Protein AF-0000000067515331 (afdb_homodimer)

Nearest PDB structures (foldseek):
  5sv2-assembly1_A-2  TM=7.203E-01  e=5.931E-04  Mycobacterium tuberculosis H37Rv
  2h1c-assembly1_A  TM=6.604E-01  e=7.224E-04  Neisseria gonorrhoeae
  5h4g-assembly1_A  TM=7.259E-01  e=1.486E-02  Pyrococcus horikoshii OT3
  1v96-assembly1_A  TM=6.070E-01  e=6.308E-02  Pyrococcus horikoshii
  5h4g-assembly1_B  TM=6.395E-01  e=9.994E-02  Pyrococcus horikoshii OT3

Sequence (250 aa):
MIGVLVDTSVWVEHFRNNSPELVNLLSQDRVLIHPMVIGELACGTPPDRLSTLTDLGDLRGAQQPTVSEVIAFLNTHKLYGLGCGLVDMTLLASALLSGTALWTLDKRLERLASRMAVSYQPPTHMIGVLVDTSVWVEHFRNNSPELVNLLSQDRVLIHPMVIGELACGTPPDRLSTLTDLGDLRGAQQPTVSEVIAFLNTHKLYGLGCGLVDMTLLASALLSGTALWTLDKRLERLASRMAVSYQPPTH

Foldseek 3Di:
DFAEEEALQVVVVCLVPNDPQVVVCVVVLRYEYEVVSLVVVLVDDRPVNVVVSVVNVPRHYFDFDDLVVLVVVCVVVVVPPQPDDSVLSRSLVRCVVRVHAYEDPPPSSQVVSVVVPRHDDDDDD/DFAEEEALQVVVVCLVPNDPQVVVCVVVLRYEYEVVSLVVVLVDDGPVNVVVSVVNVPRHYFDFDDLVVLVVVCVVVVVPPQPDDSVLSRSLVRCVVRVHAYEDPPPSSQVVSVVVPRHDDDDDD

InterPro domains:
  IPR002716 PIN domain [PF01850] (4-113)
  IPR029060 PIN-like domain superfamily [SSF88723] (1-113)

Solvent-accessible surface area (backbone atoms only — not comparable to full-atom values): 13720 Å² total; per-residue (Å²): 131,75,37,33,36,56,33,54,57,44,52,56,48,29,74,73,66,59,43,65,66,58,53,52,36,51,76,65,72,28,46,26,31,48,66,67,40,52,30,42,48,56,24,37,76,52,72,68,45,70,63,45,54,52,54,54,69,69,43,51,69,51,50,78,72,51,60,69,53,39,45,50,50,34,60,76,66,64,58,43,63,66,84,52,50,44,67,56,49,41,52,52,51,16,18,62,75,54,65,24,23,37,33,53,69,49,65,65,57,36,51,53,29,46,76,70,72,27,47,49,76,78,83,86,127,131,75,36,32,34,56,33,53,57,43,53,56,48,28,75,73,67,60,43,66,67,57,53,51,36,53,75,66,71,27,47,27,33,48,64,67,39,53,32,40,48,56,25,39,77,55,73,68,45,70,62,45,54,53,55,54,68,70,43,51,69,50,52,77,72,48,58,68,51,38,45,50,50,33,60,76,67,63,57,42,63,66,84,52,49,43,69,56,49,42,50,52,50,18,20,63,73,53,65,24,23,37,31,54,69,48,67,66,55,38,51,51,29,45,75,70,71,27,46,48,74,77,84,86,127

Organism: Pseudomonas syringae pv. tomato (strain ATCC BAA-871 / DC3000) (NCBI:txid223283)

Radius of gyration: 18.71 Å; Cα contacts (8 Å, |Δi|>4): 379; chains: 2; bounding box: 39×61×43 Å

Secondary structure (DSSP, 8-state):
---EEE-HHHHHHHHHH--HHHHHHHHTT-EEE-HHHHHHHHHS--TTHHHHHHHHHTSEEPP---HHHHHHHHHHHT-TTSS--HHHHHHHHHHHHHT-EEE-S-HHHHHHHHHTT-B------/---EEE-HHHHHHHHHH--HHHHHHHHTT-EEE-HHHHHHHHHS--TTHHHHHHHHHTSEEPP---HHHHHHHHHHHT-TTSS--HHHHHHHHHHHHHT-EEE-S-HHHHHHHHHTT-B------

Structure (mmCIF, N/CA/C/O backbone):
data_AF-0000000067515331-model_v1
#
loop_
_entity.id
_entity.type
_entity.pdbx_description
1 polymer 'PIN domain protein'
#
loop_
_atom_site.group_PDB
_atom_site.id
_atom_site.type_symbol
_atom_site.label_atom_id
_atom_site.label_alt_id
_atom_site.label_comp_id
_atom_site.label_asym_id
_atom_site.label_entity_id
_atom_site.label_seq_id
_atom_site.pdbx_PDB_ins_code
_atom_site.Cartn_x
_atom_site.Cartn_y
_atom_site.Cartn_z
_atom_site.occupancy
_atom_site.B_iso_or_equiv
_atom_site.auth_seq_id
_atom_site.auth_comp_id
_atom_site.auth_asym_id
_atom_site.auth_atom_id
_atom_site.pdbx_PDB_model_num
ATOM 1 N N . MET A 1 1 ? -5.746 -22.078 -19.031 1 88 1 MET A N 1
ATOM 2 C CA . MET A 1 1 ? -5.668 -22.188 -17.578 1 88 1 MET A CA 1
ATOM 3 C C . MET A 1 1 ? -5.707 -20.797 -16.922 1 88 1 MET A C 1
ATOM 5 O O . MET A 1 1 ? -5.164 -19.844 -17.469 1 88 1 MET A O 1
ATOM 9 N N . ILE A 1 2 ? -6.344 -20.672 -15.852 1 93.19 2 ILE A N 1
ATOM 10 C CA . ILE A 1 2 ? -6.535 -19.344 -15.266 1 93.19 2 ILE A CA 1
ATOM 11 C C . ILE A 1 2 ? -5.223 -18.859 -14.664 1 93.19 2 ILE A C 1
ATOM 13 O O . ILE A 1 2 ? -4.461 -19.641 -14.094 1 93.19 2 ILE A O 1
ATOM 17 N N . GLY A 1 3 ? -4.926 -17.594 -14.891 1 98.31 3 GLY A N 1
ATOM 18 C CA . GLY A 1 3 ? -3.766 -17 -14.25 1 98.31 3 GLY A CA 1
ATOM 19 C C . GLY A 1 3 ? -3.9 -16.906 -12.742 1 98.31 3 GLY A C 1
ATOM 20 O O . GLY A 1 3 ? -5.012 -16.953 -12.203 1 98.31 3 GLY A O 1
ATOM 21 N N . VAL A 1 4 ? -2.75 -16.812 -12.039 1 98.88 4 VAL A N 1
ATOM 22 C CA . VAL A 1 4 ? -2.73 -16.719 -10.586 1 98.88 4 VAL A CA 1
ATOM 23 C C . VAL A 1 4 ? -1.926 -15.508 -10.148 1 98.88 4 VAL A C 1
ATOM 25 O O . VAL A 1 4 ? -0.72 -15.43 -10.391 1 98.88 4 VAL A O 1
ATOM 28 N N . LEU A 1 5 ? -2.609 -14.57 -9.547 1 98.94 5 LEU A N 1
ATOM 29 C CA . LEU A 1 5 ? -1.943 -13.461 -8.875 1 98.94 5 LEU A CA 1
ATOM 30 C C . LEU A 1 5 ? -1.38 -13.906 -7.527 1 98.94 5 LEU A C 1
ATOM 32 O O . LEU A 1 5 ? -2.129 -14.336 -6.648 1 98.94 5 LEU A O 1
ATOM 36 N N . VAL A 1 6 ? -0.068 -13.766 -7.363 1 98.94 6 VAL A N 1
ATOM 37 C CA . VAL A 1 6 ? 0.596 -14.336 -6.195 1 98.94 6 VAL A CA 1
ATOM 38 C C . VAL A 1 6 ? 0.944 -13.227 -5.207 1 98.94 6 VAL A C 1
ATOM 40 O O . VAL A 1 6 ? 1.658 -12.281 -5.551 1 98.94 6 VAL A O 1
ATOM 43 N N . ASP A 1 7 ? 0.469 -13.352 -4.012 1 98.81 7 ASP A N 1
ATOM 44 C CA . ASP A 1 7 ? 0.632 -12.391 -2.92 1 98.81 7 ASP A CA 1
ATOM 45 C C . ASP A 1 7 ? 2.035 -12.477 -2.324 1 98.81 7 ASP A C 1
ATOM 47 O O . ASP A 1 7 ? 2.732 -13.477 -2.498 1 98.81 7 ASP A O 1
ATOM 51 N N . THR A 1 8 ? 2.402 -11.422 -1.634 1 98.81 8 THR A N 1
ATOM 52 C CA . THR A 1 8 ? 3.715 -11.305 -1.005 1 98.81 8 THR A CA 1
ATOM 53 C C . THR A 1 8 ? 3.979 -12.492 -0.085 1 98.81 8 THR A C 1
ATOM 55 O O . THR A 1 8 ? 5.094 -13.016 -0.045 1 98.81 8 THR A O 1
ATOM 58 N N . SER A 1 9 ? 2.986 -12.922 0.69 1 98.62 9 SER A N 1
ATOM 59 C CA . SER A 1 9 ? 3.148 -14.008 1.654 1 98.62 9 SER A CA 1
ATOM 60 C C . SER A 1 9 ? 3.621 -15.289 0.973 1 98.62 9 SER A C 1
ATOM 62 O O . SER A 1 9 ? 4.441 -16.031 1.524 1 98.62 9 SER A O 1
ATOM 64 N N . VAL A 1 10 ? 3.174 -15.594 -0.173 1 98.81 10 VAL A N 1
ATOM 65 C CA . VAL A 1 10 ? 3.537 -16.797 -0.908 1 98.81 10 VAL A CA 1
ATOM 66 C C . VAL A 1 10 ? 4.973 -16.688 -1.418 1 98.81 10 VAL A C 1
ATOM 68 O O . VAL A 1 10 ? 5.746 -17.641 -1.335 1 98.81 10 VAL A O 1
ATOM 71 N N . TRP A 1 11 ? 5.336 -15.523 -1.975 1 98.88 11 TRP A N 1
ATOM 72 C CA . TRP A 1 11 ? 6.695 -15.305 -2.455 1 98.88 11 TRP A CA 1
ATOM 73 C C . TRP A 1 11 ? 7.703 -15.453 -1.321 1 98.88 11 TRP A C 1
ATOM 75 O O . TRP A 1 11 ? 8.742 -16.094 -1.487 1 98.88 11 TRP A O 1
ATOM 85 N N . VAL A 1 12 ? 7.426 -14.82 -0.178 1 98.5 12 VAL A N 1
ATOM 86 C CA . VAL A 1 12 ? 8.32 -14.898 0.975 1 98.5 12 VAL A CA 1
ATOM 87 C C . VAL A 1 12 ? 8.508 -16.359 1.386 1 98.5 12 VAL A C 1
ATOM 89 O O . VAL A 1 12 ? 9.625 -16.797 1.64 1 98.5 12 VAL A O 1
ATOM 92 N N . GLU A 1 13 ? 7.406 -17.078 1.442 1 98.19 13 GLU A N 1
ATOM 93 C CA . GLU A 1 13 ? 7.5 -18.5 1.749 1 98.19 13 GLU A CA 1
ATOM 94 C C . GLU A 1 13 ? 8.344 -19.234 0.712 1 98.19 13 GLU A C 1
ATOM 96 O O . GLU A 1 13 ? 9.164 -20.094 1.062 1 98.19 13 GLU A O 1
ATOM 101 N N . HIS A 1 14 ? 8.133 -18.938 -0.524 1 98.44 14 HIS A N 1
ATOM 102 C CA . HIS A 1 14 ? 8.891 -19.547 -1.609 1 98.44 14 HIS A CA 1
ATOM 103 C C . HIS A 1 14 ? 10.383 -19.297 -1.46 1 98.44 14 HIS A C 1
ATOM 105 O O . HIS A 1 14 ? 11.195 -20.188 -1.688 1 98.44 14 HIS A O 1
ATOM 111 N N . PHE A 1 15 ? 10.789 -18.062 -1.072 1 98.12 15 PHE A N 1
ATOM 112 C CA . PHE A 1 15 ? 12.195 -17.703 -0.922 1 98.12 15 PHE A CA 1
ATOM 113 C C . PHE A 1 15 ? 12.836 -18.5 0.208 1 98.12 15 PHE A C 1
ATOM 115 O O . PHE A 1 15 ? 14.039 -18.781 0.181 1 98.12 15 PHE A O 1
ATOM 122 N N . ARG A 1 16 ? 12.008 -18.906 1.112 1 97 16 ARG A N 1
ATOM 123 C CA . ARG A 1 16 ? 12.531 -19.625 2.273 1 97 16 ARG A CA 1
ATOM 124 C C . ARG A 1 16 ? 12.57 -21.125 2.016 1 97 16 ARG A C 1
ATOM 126 O O . ARG A 1 16 ? 13.531 -21.812 2.391 1 97 16 ARG A O 1
ATOM 133 N N . ASN A 1 17 ? 11.508 -21.656 1.394 1 96.88 17 ASN A N 1
ATOM 134 C CA . ASN A 1 17 ? 11.344 -23.109 1.386 1 96.88 17 ASN A CA 1
ATOM 135 C C . ASN A 1 17 ? 11.164 -23.641 -0.03 1 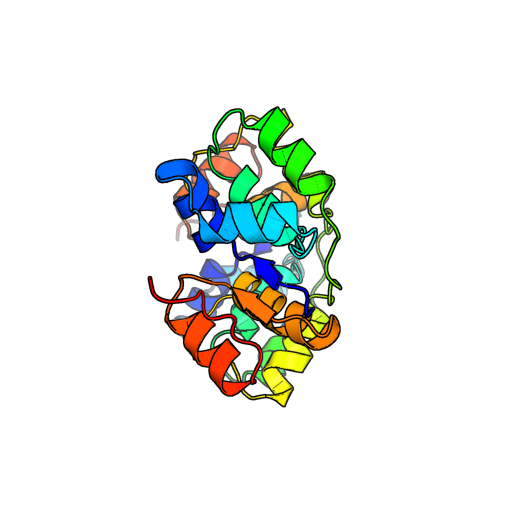96.88 17 ASN A C 1
ATOM 137 O O . ASN A 1 17 ? 10.844 -24.812 -0.217 1 96.88 17 ASN A O 1
ATOM 141 N N . ASN A 1 18 ? 11.281 -22.891 -0.976 1 96.25 18 ASN A N 1
ATOM 142 C CA . ASN A 1 18 ? 11.133 -23.297 -2.369 1 96.25 18 ASN A CA 1
ATOM 143 C C . ASN A 1 18 ? 9.805 -24.016 -2.604 1 96.25 18 ASN A C 1
ATOM 145 O O . ASN A 1 18 ? 9.766 -25.219 -2.789 1 96.25 18 ASN A O 1
ATOM 149 N N . SER A 1 19 ? 8.805 -23.344 -2.807 1 95.81 19 SER A N 1
ATOM 150 C CA . SER A 1 19 ? 7.457 -23.875 -3 1 95.81 1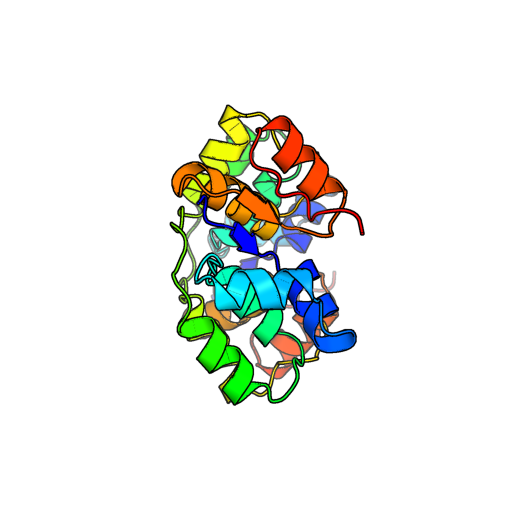9 SER A CA 1
ATOM 151 C C . SER A 1 19 ? 7.34 -24.609 -4.328 1 95.81 19 SER A C 1
ATOM 153 O O . SER A 1 19 ? 7.426 -24 -5.395 1 95.81 19 SER A O 1
ATOM 155 N N . PRO A 1 20 ? 7.078 -25.969 -4.371 1 97.12 20 PRO A N 1
ATOM 156 C CA . PRO A 1 20 ? 6.914 -26.688 -5.633 1 97.12 20 PRO A CA 1
ATOM 157 C C . PRO A 1 20 ? 5.738 -26.188 -6.461 1 97.12 20 PRO A C 1
ATOM 159 O O . PRO A 1 20 ? 5.816 -26.156 -7.695 1 97.12 20 PRO A O 1
ATOM 162 N N . GLU A 1 21 ? 4.707 -25.812 -5.754 1 97.88 21 GLU A N 1
ATOM 163 C CA . GLU A 1 21 ? 3.529 -25.312 -6.465 1 97.88 21 GLU A CA 1
ATOM 164 C C . GLU A 1 21 ? 3.828 -24.016 -7.203 1 97.88 21 GLU A C 1
ATOM 166 O O . GLU A 1 21 ? 3.43 -23.844 -8.352 1 97.88 21 GLU A O 1
ATOM 171 N N . LEU A 1 22 ? 4.477 -23.094 -6.57 1 98.44 22 LEU A N 1
ATOM 172 C CA . LEU A 1 22 ? 4.816 -21.859 -7.242 1 98.44 22 LEU A CA 1
ATOM 173 C C . LEU A 1 22 ? 5.746 -22.109 -8.422 1 98.44 22 LEU A C 1
ATOM 175 O O . LEU A 1 22 ? 5.586 -21.5 -9.492 1 98.44 22 LEU A O 1
ATOM 179 N N . VAL A 1 23 ? 6.734 -22.969 -8.266 1 98 23 VAL A N 1
ATOM 180 C CA . VAL A 1 23 ? 7.648 -23.328 -9.344 1 98 23 VAL A CA 1
ATOM 181 C C . VAL A 1 23 ? 6.855 -23.875 -10.531 1 98 23 VAL A C 1
ATOM 183 O O . VAL A 1 23 ? 7.121 -23.516 -11.68 1 98 23 VAL A O 1
ATOM 186 N N . ASN A 1 24 ? 5.926 -24.734 -10.211 1 97.88 24 ASN A N 1
ATOM 187 C CA . ASN A 1 24 ? 5.082 -25.312 -11.258 1 97.88 24 ASN A CA 1
ATOM 188 C C . ASN A 1 24 ? 4.285 -24.234 -11.992 1 97.88 24 ASN A C 1
ATOM 190 O O . ASN A 1 24 ? 4.238 -24.219 -13.219 1 97.88 24 ASN A O 1
ATOM 194 N N . LEU A 1 25 ? 3.668 -23.344 -11.258 1 98.38 25 LEU A N 1
ATOM 195 C CA . LEU A 1 25 ? 2.902 -22.266 -11.867 1 98.38 25 LEU A CA 1
ATOM 196 C C . LEU A 1 25 ? 3.799 -21.375 -12.727 1 98.38 25 LEU A C 1
ATOM 198 O O . LEU A 1 25 ? 3.4 -20.969 -13.82 1 98.38 25 LEU A O 1
ATOM 202 N N . LEU A 1 26 ? 4.953 -21.062 -12.242 1 98.06 26 LEU A N 1
ATOM 203 C CA . LEU A 1 26 ? 5.918 -20.266 -12.992 1 98.06 26 LEU A CA 1
ATOM 204 C C . LEU A 1 26 ? 6.281 -20.938 -14.305 1 98.06 26 LEU A C 1
ATOM 206 O O . LEU A 1 26 ? 6.336 -20.297 -15.352 1 98.06 26 LEU A O 1
ATOM 210 N N . SER A 1 27 ? 6.492 -22.203 -14.242 1 97.62 27 SER A N 1
ATOM 211 C CA . SER A 1 27 ? 6.891 -22.969 -15.422 1 97.6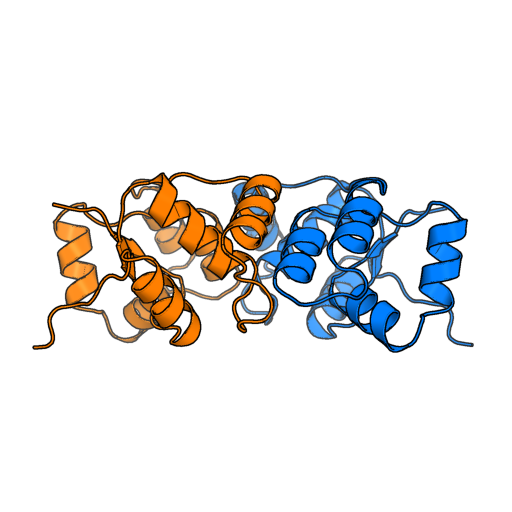2 27 SER A CA 1
ATOM 212 C C . SER A 1 27 ? 5.781 -22.984 -16.469 1 97.62 27 SER A C 1
ATOM 214 O O . SER A 1 27 ? 6.043 -23.156 -17.656 1 97.62 27 SER A O 1
ATOM 216 N N . GLN A 1 28 ? 4.586 -22.797 -16.031 1 97.56 28 GLN A N 1
ATOM 217 C CA . GLN A 1 28 ? 3.428 -22.797 -16.922 1 97.56 28 GLN A CA 1
ATOM 218 C C . GLN A 1 28 ? 3.051 -21.391 -17.344 1 97.56 28 GLN A C 1
ATOM 220 O O . GLN A 1 28 ? 2.029 -21.188 -18.016 1 97.56 28 GLN A O 1
ATOM 225 N N . ASP A 1 29 ? 3.807 -20.406 -17 1 97.38 29 ASP A N 1
ATOM 226 C CA . ASP A 1 29 ? 3.551 -19 -17.297 1 97.38 29 ASP A CA 1
ATOM 227 C C . ASP A 1 29 ? 2.16 -18.578 -16.844 1 97.38 29 ASP A C 1
ATOM 229 O O . ASP A 1 29 ? 1.444 -17.875 -17.547 1 97.38 29 ASP A O 1
ATOM 233 N N . ARG A 1 30 ? 1.848 -19.031 -15.641 1 98.38 30 ARG A N 1
ATOM 234 C CA . ARG A 1 30 ? 0.511 -18.75 -15.125 1 98.38 30 ARG A CA 1
ATOM 235 C C . ARG A 1 30 ? 0.562 -17.719 -14.008 1 98.38 30 ARG A C 1
ATOM 237 O O . ARG A 1 30 ? -0.479 -17.234 -13.555 1 98.38 30 ARG A O 1
ATOM 244 N N . VAL A 1 31 ? 1.7 -17.344 -13.633 1 98.81 31 VAL A N 1
ATOM 245 C CA . VAL A 1 31 ? 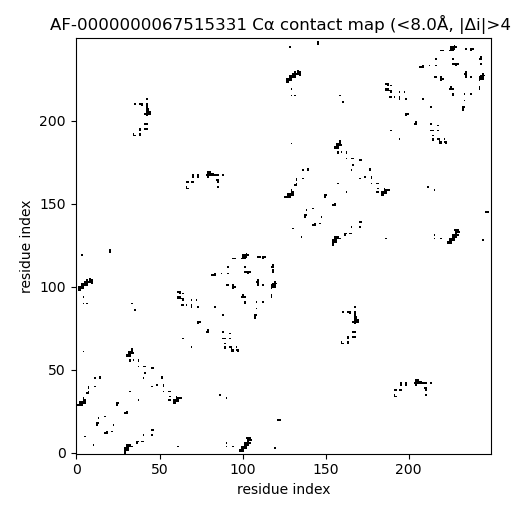1.853 -16.406 -12.516 1 98.81 31 VAL A CA 1
ATOM 246 C C . VAL A 1 31 ? 1.722 -14.977 -13.008 1 98.81 31 VAL A C 1
ATOM 248 O O . VAL A 1 31 ? 2.359 -14.594 -13.992 1 98.81 31 VAL A O 1
ATOM 251 N N . LEU A 1 32 ? 0.891 -14.25 -12.312 1 98.88 32 LEU A N 1
ATOM 252 C CA . LEU A 1 32 ? 0.841 -12.805 -12.492 1 98.88 32 LEU A CA 1
ATOM 253 C C . LEU A 1 32 ? 1.442 -12.086 -11.289 1 98.88 32 LEU A C 1
ATOM 255 O O . LEU A 1 32 ? 1.427 -12.617 -10.172 1 98.88 32 LEU A O 1
ATOM 259 N N . ILE A 1 33 ? 1.971 -10.898 -11.555 1 98.94 33 ILE A N 1
ATOM 260 C CA . ILE A 1 33 ? 2.57 -10.07 -10.516 1 98.94 33 ILE A CA 1
ATOM 261 C C . ILE A 1 33 ? 1.854 -8.719 -10.461 1 98.94 33 ILE A C 1
ATOM 263 O O . ILE A 1 33 ? 1.272 -8.273 -11.453 1 98.94 33 ILE A O 1
ATOM 267 N N . HIS A 1 34 ? 1.746 -8.18 -9.367 1 98.88 34 HIS A N 1
ATOM 268 C CA . HIS A 1 34 ? 1.312 -6.805 -9.156 1 98.88 34 HIS A CA 1
ATOM 269 C C . HIS A 1 34 ? 2.463 -5.93 -8.664 1 98.88 34 HIS A C 1
ATOM 271 O O . HIS A 1 34 ? 3.256 -6.359 -7.82 1 98.88 34 HIS A O 1
ATOM 277 N N . PRO A 1 35 ? 2.584 -4.699 -9.055 1 98.81 35 PRO A N 1
ATOM 278 C CA . PRO A 1 35 ? 3.686 -3.836 -8.625 1 98.81 35 PRO A CA 1
ATOM 279 C C . PRO A 1 35 ? 3.746 -3.668 -7.109 1 98.81 35 PRO A C 1
ATOM 281 O O . PRO A 1 35 ? 4.832 -3.557 -6.539 1 98.81 35 PRO A O 1
ATOM 284 N N . MET A 1 36 ? 2.645 -3.682 -6.426 1 98.81 36 MET A N 1
ATOM 285 C CA . MET A 1 36 ? 2.648 -3.506 -4.977 1 98.81 36 MET A CA 1
ATOM 286 C C . MET A 1 36 ? 3.277 -4.711 -4.281 1 98.81 36 MET A C 1
ATOM 288 O O . MET A 1 36 ? 3.883 -4.57 -3.219 1 98.81 36 MET A O 1
ATOM 292 N N . VAL A 1 37 ? 3.139 -5.891 -4.867 1 98.94 37 VAL A N 1
ATOM 293 C CA . VAL A 1 37 ? 3.818 -7.066 -4.332 1 98.94 37 VAL A CA 1
ATOM 294 C C . VAL A 1 37 ? 5.328 -6.902 -4.477 1 98.94 37 VAL A C 1
ATOM 296 O O . VAL A 1 37 ? 6.082 -7.168 -3.537 1 98.94 37 VAL A O 1
ATOM 299 N N . ILE A 1 38 ? 5.762 -6.414 -5.629 1 98.88 38 ILE A N 1
ATOM 300 C CA . ILE A 1 38 ? 7.184 -6.16 -5.836 1 98.88 38 ILE A CA 1
ATOM 301 C C . ILE A 1 38 ? 7.672 -5.113 -4.836 1 98.88 38 ILE A C 1
ATOM 303 O O . ILE A 1 38 ? 8.742 -5.266 -4.242 1 98.88 38 ILE A O 1
ATOM 307 N N . GLY A 1 39 ? 6.902 -4.055 -4.66 1 98.81 39 GLY A N 1
ATOM 308 C CA . GLY A 1 39 ? 7.25 -3.031 -3.691 1 98.81 39 GLY A CA 1
ATOM 309 C C . GLY A 1 39 ? 7.383 -3.568 -2.279 1 98.81 39 GLY A C 1
ATOM 310 O O . GLY A 1 39 ? 8.312 -3.199 -1.554 1 98.81 39 GLY A O 1
ATOM 311 N N . GLU A 1 40 ? 6.426 -4.387 -1.889 1 9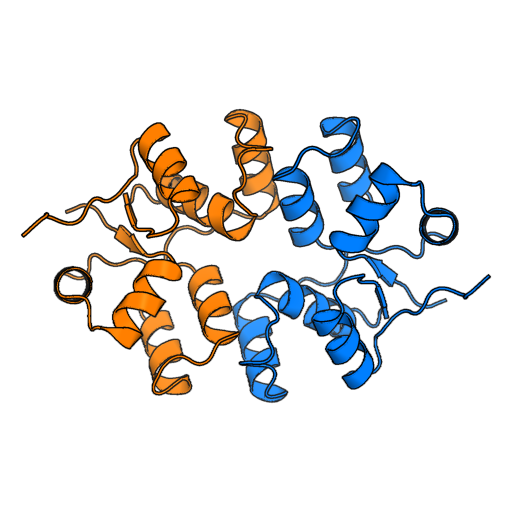8.81 40 GLU A N 1
ATOM 312 C CA . GLU A 1 40 ? 6.508 -5 -0.566 1 98.81 40 GLU A CA 1
ATOM 313 C C . GLU A 1 40 ? 7.773 -5.836 -0.423 1 98.81 40 GLU A C 1
ATOM 315 O O . GLU A 1 40 ? 8.469 -5.754 0.594 1 98.81 40 GLU A O 1
ATOM 320 N N . LEU A 1 41 ? 8.062 -6.652 -1.368 1 98.75 41 LEU A N 1
ATOM 321 C CA . LEU A 1 41 ? 9.266 -7.484 -1.335 1 98.75 41 LEU A CA 1
ATOM 322 C C . LEU A 1 41 ? 10.523 -6.625 -1.324 1 98.75 41 LEU A C 1
ATOM 324 O O . LEU A 1 41 ? 11.508 -6.973 -0.675 1 98.75 41 LEU A O 1
ATOM 328 N N . ALA A 1 42 ? 10.484 -5.488 -2.049 1 98.75 42 ALA A N 1
ATOM 329 C CA . ALA A 1 42 ? 11.617 -4.574 -2.111 1 98.75 42 ALA A CA 1
ATOM 330 C C . ALA A 1 42 ? 11.898 -3.949 -0.746 1 98.75 42 ALA A C 1
ATOM 332 O O . ALA A 1 42 ? 13.031 -3.588 -0.439 1 98.75 42 ALA A O 1
ATOM 333 N N . CYS A 1 43 ? 10.883 -3.777 0.053 1 98.62 43 CYS A N 1
ATOM 334 C CA . CYS A 1 43 ? 11.055 -3.236 1.397 1 98.62 43 CYS A CA 1
ATOM 335 C C . CYS A 1 43 ? 11.766 -4.242 2.301 1 98.62 43 CYS A C 1
ATOM 337 O O . CYS A 1 43 ? 12.312 -3.867 3.34 1 98.62 43 CYS A O 1
ATOM 339 N N . GLY A 1 44 ? 11.664 -5.488 1.931 1 98 44 GLY A N 1
ATOM 340 C CA . GLY A 1 44 ? 12.352 -6.539 2.664 1 98 44 GLY A CA 1
ATOM 341 C C . GLY A 1 44 ? 13.727 -6.852 2.105 1 98 44 GLY A C 1
ATOM 342 O O . GLY A 1 44 ? 14.445 -5.949 1.669 1 98 44 GLY A O 1
ATOM 343 N N . THR A 1 45 ? 14.117 -8.109 2.377 1 97.31 45 THR A N 1
ATOM 344 C CA . THR A 1 45 ? 15.43 -8.562 1.91 1 97.31 45 THR A CA 1
ATOM 345 C C . THR A 1 45 ? 15.312 -9.914 1.21 1 97.31 45 THR A C 1
ATOM 347 O O . THR A 1 45 ? 15.891 -10.906 1.666 1 97.31 45 THR A O 1
ATOM 350 N N . PRO A 1 46 ? 14.625 -9.969 0.059 1 97.69 46 PRO A N 1
ATOM 351 C CA . PRO A 1 46 ? 14.602 -11.219 -0.698 1 97.69 46 PRO A CA 1
ATOM 352 C C . PRO A 1 46 ? 15.992 -11.656 -1.152 1 97.69 46 PRO A C 1
ATOM 354 O O . PRO A 1 46 ? 16.922 -10.844 -1.187 1 97.69 46 PRO A O 1
ATOM 357 N N . PRO A 1 47 ? 16.141 -13.008 -1.411 1 97.75 47 PRO A N 1
ATOM 358 C CA . PRO A 1 47 ? 17.453 -13.469 -1.882 1 97.75 47 PRO A CA 1
ATOM 359 C C . PRO A 1 47 ? 17.844 -12.852 -3.225 1 97.75 47 PRO A C 1
ATOM 361 O O . PRO A 1 47 ? 17 -12.672 -4.098 1 97.75 47 PRO A O 1
ATOM 364 N N . ASP A 1 48 ? 19.281 -12.57 -3.363 1 97.25 48 ASP A N 1
ATOM 365 C CA . ASP A 1 48 ? 19.734 -11.945 -4.602 1 97.25 48 ASP A CA 1
ATOM 366 C C . ASP A 1 48 ? 18.812 -10.789 -5 1 97.25 48 ASP A C 1
ATOM 368 O O . ASP A 1 48 ? 18.312 -10.742 -6.121 1 97.25 48 ASP A O 1
ATOM 372 N N . ARG A 1 49 ? 18.609 -9.93 -4.152 1 97 49 ARG A N 1
ATOM 373 C CA . ARG A 1 49 ? 17.594 -8.891 -4.117 1 97 49 ARG A CA 1
ATOM 374 C C . ARG A 1 49 ? 17.422 -8.242 -5.488 1 97 49 ARG A C 1
ATOM 376 O O . ARG A 1 49 ? 16.312 -8.195 -6.027 1 97 49 ARG A O 1
ATOM 383 N N . LEU A 1 50 ? 18.484 -7.68 -6.07 1 95.44 50 LEU A N 1
ATOM 384 C CA . LEU A 1 50 ? 18.391 -6.969 -7.344 1 95.44 50 LEU A CA 1
ATOM 385 C C . LEU A 1 50 ? 17.891 -7.898 -8.445 1 95.44 50 LEU A C 1
ATOM 387 O O . LEU A 1 50 ? 16.969 -7.547 -9.195 1 95.44 50 LEU A O 1
ATOM 391 N N . SER A 1 51 ? 18.484 -9.07 -8.57 1 97.44 51 SER A N 1
ATOM 392 C CA . SER A 1 51 ? 18.094 -10.039 -9.586 1 97.44 51 SER A CA 1
ATOM 393 C C . SER A 1 51 ? 16.656 -10.5 -9.383 1 97.44 51 SER A C 1
ATOM 395 O O . SER A 1 51 ? 15.883 -10.602 -10.344 1 97.44 51 SER A O 1
ATOM 397 N N . THR A 1 52 ? 16.312 -10.781 -8.117 1 98.12 52 THR A N 1
ATOM 398 C CA . THR A 1 52 ? 14.969 -11.234 -7.789 1 98.12 52 THR A CA 1
ATOM 399 C C . THR A 1 52 ? 13.93 -10.188 -8.172 1 98.12 52 THR A C 1
ATOM 401 O O . THR A 1 52 ? 12.945 -10.492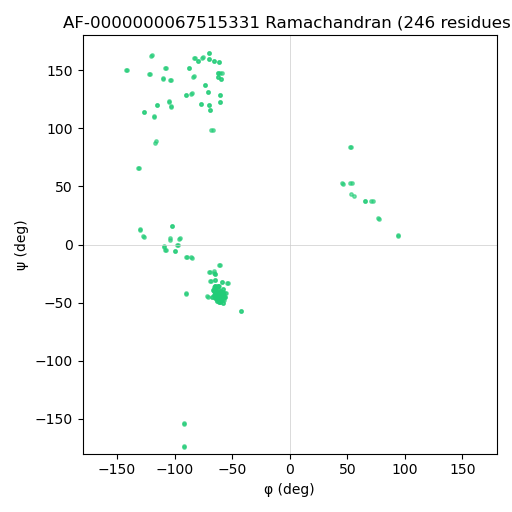 -8.844 1 98.12 52 THR A O 1
ATOM 404 N N . LEU A 1 53 ? 14.141 -8.961 -7.789 1 98.19 53 LEU A N 1
ATOM 405 C CA . LEU A 1 53 ? 13.18 -7.898 -8.07 1 98.19 53 LEU A CA 1
ATOM 406 C C . LEU A 1 53 ? 13.078 -7.652 -9.57 1 98.19 53 LEU A C 1
ATOM 408 O O . LEU A 1 53 ? 11.984 -7.41 -10.086 1 98.19 53 LEU A O 1
ATOM 412 N N . THR A 1 54 ? 14.18 -7.723 -10.281 1 97.88 54 THR A N 1
ATOM 413 C CA . THR A 1 54 ? 14.188 -7.578 -11.734 1 97.88 54 THR A CA 1
ATOM 414 C C . THR A 1 54 ? 13.391 -8.703 -12.391 1 97.88 54 THR A C 1
ATOM 416 O O . THR A 1 54 ? 12.562 -8.453 -13.273 1 97.88 54 THR A O 1
ATOM 419 N N . ASP A 1 55 ? 13.633 -9.961 -11.969 1 98.06 55 ASP A N 1
ATOM 420 C CA . ASP A 1 55 ? 12.93 -11.117 -12.516 1 98.06 55 ASP A CA 1
ATOM 421 C C . ASP A 1 55 ? 11.422 -11.008 -12.281 1 98.06 55 ASP A C 1
ATOM 423 O O . ASP A 1 55 ? 10.625 -11.328 -13.164 1 98.06 55 ASP A O 1
ATOM 427 N N . LEU A 1 56 ? 11.062 -10.609 -11.133 1 98.5 56 LEU A N 1
ATOM 428 C CA . LEU A 1 56 ? 9.648 -10.43 -10.82 1 98.5 56 LEU A CA 1
ATOM 429 C C . LEU A 1 56 ? 9.016 -9.383 -11.734 1 98.5 56 LEU A C 1
ATOM 431 O O . LEU A 1 56 ? 7.871 -9.531 -12.164 1 98.5 56 LEU A O 1
ATOM 435 N N . GLY A 1 57 ? 9.773 -8.32 -11.961 1 98.12 57 GLY A N 1
ATOM 436 C CA . GLY A 1 57 ? 9.297 -7.262 -12.836 1 98.12 57 GLY A CA 1
ATOM 437 C C . GLY A 1 57 ? 9.039 -7.73 -14.258 1 98.12 57 GLY A C 1
ATOM 438 O O . GLY A 1 57 ? 8.336 -7.07 -15.023 1 98.12 57 GLY A O 1
ATOM 439 N N . ASP A 1 58 ? 9.594 -8.898 -14.656 1 98 58 ASP A N 1
ATOM 440 C CA . ASP A 1 58 ? 9.469 -9.43 -16.016 1 98 58 ASP A CA 1
ATOM 441 C C . ASP A 1 58 ? 8.234 -10.312 -16.141 1 98 58 ASP A C 1
ATOM 443 O O . ASP A 1 58 ? 7.836 -10.68 -17.25 1 98 58 ASP A O 1
ATOM 447 N N . LEU A 1 59 ? 7.574 -10.672 -15.055 1 98.62 59 LEU A N 1
ATOM 448 C CA . LEU A 1 59 ? 6.371 -11.5 -15.086 1 98.62 59 LEU A CA 1
ATOM 449 C C . LEU A 1 59 ? 5.195 -10.727 -15.68 1 98.62 59 LEU A C 1
ATOM 451 O O . LEU A 1 59 ? 5.207 -9.492 -15.695 1 98.62 59 LEU A O 1
ATOM 455 N N . ARG A 1 60 ? 4.188 -11.508 -16.141 1 98.31 60 ARG A N 1
ATOM 456 C CA . ARG A 1 60 ? 2.963 -10.875 -16.609 1 98.31 60 ARG A CA 1
ATOM 457 C C . ARG A 1 60 ? 2.295 -10.07 -15.5 1 98.31 60 ARG A C 1
ATOM 459 O O . ARG A 1 60 ? 2.111 -10.57 -14.391 1 98.31 60 ARG A O 1
ATOM 466 N N . GLY A 1 61 ? 1.982 -8.836 -15.797 1 98.62 61 GLY A N 1
ATOM 467 C CA . GLY A 1 61 ? 1.363 -7.973 -14.805 1 98.62 61 GLY A CA 1
ATOM 468 C C . GLY A 1 61 ? -0.141 -8.148 -14.711 1 98.62 61 GLY A C 1
ATOM 469 O O . GLY A 1 61 ? -0.81 -8.344 -15.734 1 98.62 61 GLY A O 1
ATOM 470 N N . ALA A 1 62 ? -0.63 -8.031 -13.531 1 98.75 62 ALA A N 1
ATOM 471 C CA . ALA A 1 62 ? -2.074 -7.961 -13.32 1 98.75 62 ALA A CA 1
ATOM 472 C C . ALA A 1 62 ? -2.596 -6.547 -13.555 1 98.75 62 ALA A C 1
ATOM 474 O O . ALA A 1 62 ? -1.817 -5.59 -13.586 1 98.75 62 ALA A O 1
ATOM 475 N N . GLN A 1 63 ? -3.934 -6.473 -13.797 1 98.69 63 GLN A N 1
ATOM 476 C CA . GLN A 1 63 ? -4.555 -5.152 -13.867 1 98.69 63 GLN A CA 1
ATOM 477 C C . GLN A 1 63 ? -4.375 -4.391 -12.555 1 98.69 63 GLN A C 1
ATOM 479 O O . GLN A 1 63 ? -4.414 -4.98 -11.477 1 98.69 63 GLN A O 1
ATOM 484 N N . GLN A 1 64 ? -4.152 -3.1 -12.633 1 98.75 64 GLN A N 1
ATOM 485 C CA . GLN A 1 64 ? -3.818 -2.258 -11.492 1 98.75 64 GLN A CA 1
ATOM 486 C C . GLN A 1 64 ? -4.902 -1.214 -11.242 1 98.75 64 GLN A C 1
ATOM 488 O O . GLN A 1 64 ? -4.832 -0.1 -11.766 1 98.75 64 GLN A O 1
ATOM 493 N N . PRO A 1 65 ? -5.895 -1.582 -10.438 1 98.69 65 PRO A N 1
ATOM 494 C CA . PRO A 1 65 ? -6.848 -0.53 -10.078 1 98.69 65 PRO A CA 1
ATOM 495 C C . PRO A 1 65 ? -6.188 0.637 -9.344 1 98.69 65 PRO A C 1
ATOM 497 O O . PRO A 1 65 ? -5.227 0.438 -8.594 1 98.69 65 PRO A O 1
ATOM 500 N N . THR A 1 66 ? -6.723 1.847 -9.555 1 98 66 THR A N 1
ATOM 501 C CA . THR A 1 66 ? -6.293 3.002 -8.773 1 98 66 THR A CA 1
ATOM 502 C C . THR A 1 66 ? -6.773 2.883 -7.332 1 98 66 THR A C 1
ATOM 504 O O . THR A 1 66 ? -7.652 2.076 -7.027 1 98 66 THR A O 1
ATOM 507 N N . VAL A 1 67 ? -6.184 3.691 -6.488 1 98.12 67 VAL A N 1
ATOM 508 C CA . VAL A 1 67 ? -6.609 3.676 -5.09 1 98.12 67 VAL A CA 1
ATOM 509 C C . VAL A 1 67 ? -8.086 4.039 -4.996 1 98.12 67 VAL A C 1
ATOM 511 O O . VAL A 1 67 ? -8.836 3.438 -4.219 1 98.12 67 VAL A O 1
ATOM 514 N N . SER A 1 68 ? -8.508 5.023 -5.785 1 97.62 68 SER A N 1
ATOM 515 C CA . SER A 1 68 ? -9.914 5.414 -5.785 1 97.62 68 SER A CA 1
ATOM 516 C C . SER A 1 68 ? -10.812 4.258 -6.215 1 97.62 68 SER A C 1
ATOM 518 O O . SER A 1 68 ? -11.898 4.074 -5.664 1 97.62 68 SER A O 1
ATOM 520 N N . GLU A 1 69 ? -10.422 3.49 -7.195 1 98.5 69 GLU A N 1
ATOM 521 C CA . GLU A 1 69 ? -11.172 2.318 -7.633 1 98.5 69 GLU A CA 1
ATOM 522 C C . GLU A 1 69 ? -11.219 1.254 -6.539 1 98.5 69 GLU A C 1
ATOM 524 O O . GLU A 1 69 ? -12.227 0.564 -6.375 1 98.5 69 GLU A O 1
ATOM 529 N N . VAL A 1 70 ? -10.133 1.089 -5.824 1 98.69 70 VAL A N 1
ATOM 530 C CA . VAL A 1 70 ? -10.094 0.127 -4.73 1 98.69 70 VAL A CA 1
ATOM 531 C C . VAL A 1 70 ? -11.062 0.556 -3.631 1 98.69 70 VAL A C 1
ATOM 533 O O . VAL A 1 70 ? -11.781 -0.274 -3.072 1 98.69 70 VAL A O 1
ATOM 536 N N . ILE A 1 71 ? -11.055 1.856 -3.342 1 98.31 71 ILE A N 1
ATOM 537 C CA . ILE A 1 71 ? -11.969 2.371 -2.33 1 98.31 71 ILE A CA 1
ATOM 538 C C . ILE A 1 71 ? -13.406 2.135 -2.77 1 98.31 71 ILE A C 1
ATOM 540 O O . ILE A 1 71 ? -14.242 1.705 -1.972 1 98.31 71 ILE A O 1
ATOM 544 N N . ALA A 1 72 ? -13.688 2.385 -4 1 97.94 72 ALA A N 1
ATOM 545 C CA . ALA A 1 72 ? -15.016 2.115 -4.531 1 97.94 72 ALA A CA 1
ATOM 546 C C . ALA A 1 72 ? -15.367 0.633 -4.418 1 97.94 72 ALA A C 1
ATOM 548 O O . ALA A 1 72 ? -16.484 0.278 -4.055 1 97.94 72 ALA A O 1
ATOM 549 N N . PHE A 1 73 ? -14.453 -0.167 -4.746 1 98.25 73 PHE A N 1
ATOM 550 C CA . PHE A 1 73 ? -14.594 -1.614 -4.645 1 98.25 73 PHE A CA 1
ATOM 551 C C . PHE A 1 73 ? -14.922 -2.029 -3.217 1 98.25 73 PHE A C 1
ATOM 553 O O . PHE A 1 73 ? -15.844 -2.822 -2.988 1 98.25 73 PHE A O 1
ATOM 560 N N . LEU A 1 74 ? -14.18 -1.493 -2.234 1 96.5 74 LEU A N 1
ATOM 561 C CA . LEU A 1 74 ? -14.406 -1.733 -0.812 1 96.5 74 LEU A CA 1
ATOM 562 C C . LEU A 1 74 ? -15.828 -1.354 -0.415 1 96.5 74 LEU A C 1
ATOM 564 O O . LEU A 1 74 ? -16.484 -2.09 0.321 1 96.5 74 LEU A O 1
ATOM 568 N N . ASN A 1 75 ? -16.203 -0.224 -0.891 1 96.69 75 ASN A N 1
ATOM 569 C CA . ASN A 1 75 ? -17.516 0.284 -0.544 1 96.69 75 ASN A CA 1
ATOM 570 C C . ASN A 1 75 ? -18.625 -0.573 -1.152 1 96.69 75 ASN A C 1
ATOM 572 O O . ASN A 1 75 ? -19.594 -0.926 -0.469 1 96.69 75 ASN A O 1
ATOM 576 N N . THR A 1 76 ? -18.469 -0.883 -2.348 1 97.25 76 THR A N 1
ATOM 577 C CA . THR A 1 76 ? -19.484 -1.644 -3.08 1 97.25 76 THR A CA 1
ATOM 578 C C . THR A 1 76 ? -19.703 -3.01 -2.438 1 97.25 76 THR A C 1
ATOM 580 O O . THR A 1 76 ? -20.844 -3.461 -2.299 1 97.25 76 THR A O 1
ATOM 583 N N . HIS A 1 77 ? -18.641 -3.627 -1.986 1 97.62 77 HIS A N 1
ATOM 584 C CA . HIS A 1 77 ? -18.734 -5 -1.496 1 97.62 77 HIS A CA 1
ATOM 585 C C . HIS A 1 77 ? -18.688 -5.043 0.028 1 97.62 77 HIS A C 1
ATOM 587 O O . HIS A 1 77 ? -18.672 -6.125 0.622 1 97.62 77 HIS A O 1
ATOM 593 N N . LYS A 1 78 ? -18.688 -3.852 0.666 1 97 78 LYS A N 1
ATOM 594 C CA . LYS A 1 78 ? -18.703 -3.727 2.119 1 97 78 LYS A CA 1
ATOM 595 C C . LYS A 1 78 ? -17.578 -4.551 2.756 1 97 78 LYS A C 1
ATOM 597 O O . LYS A 1 78 ? -17.828 -5.355 3.654 1 97 78 LYS A O 1
ATOM 602 N N . LEU A 1 79 ? -16.422 -4.305 2.283 1 97.88 79 LEU A N 1
ATOM 603 C CA . LEU A 1 79 ? -15.273 -5.117 2.684 1 97.88 79 LEU A CA 1
ATOM 604 C C . LEU A 1 79 ? -14.414 -4.383 3.709 1 97.88 79 LEU A C 1
ATOM 606 O O . LEU A 1 79 ? -13.242 -4.715 3.902 1 97.88 79 LEU A O 1
ATOM 610 N N . TYR A 1 80 ? -14.906 -3.318 4.352 1 97.69 80 TYR A N 1
ATOM 611 C CA . TYR A 1 80 ? -14.172 -2.57 5.363 1 97.69 80 TYR A CA 1
ATOM 612 C C . TYR A 1 80 ? -14.375 -3.18 6.746 1 97.69 80 TYR A C 1
ATOM 614 O O . TYR A 1 80 ? -15.383 -3.844 6.996 1 97.69 80 TYR A O 1
ATOM 622 N N . GLY A 1 81 ? -13.359 -2.992 7.594 1 97.56 81 GLY A N 1
ATOM 623 C CA . GLY A 1 81 ? -13.445 -3.482 8.961 1 97.56 81 GLY A CA 1
ATOM 624 C C . GLY A 1 81 ? -13.234 -4.98 9.078 1 97.56 81 GLY A C 1
ATOM 625 O O . GLY A 1 81 ? -13.594 -5.59 10.086 1 97.56 81 GLY A O 1
ATOM 626 N N . LEU A 1 82 ? -12.562 -5.594 8.109 1 97.56 82 LEU A N 1
ATOM 627 C CA . LEU A 1 82 ? -12.445 -7.051 8.078 1 97.56 82 LEU A CA 1
ATOM 628 C C . LEU A 1 82 ? -11.023 -7.488 8.406 1 97.56 82 LEU A C 1
ATOM 630 O O . LEU A 1 82 ? -10.711 -8.68 8.367 1 97.56 82 LEU A O 1
ATOM 634 N N . GLY A 1 83 ? -10.086 -6.539 8.633 1 97.19 83 GLY A N 1
ATOM 635 C CA . GLY A 1 83 ? -8.734 -6.867 9.062 1 97.19 83 GLY A CA 1
ATOM 636 C C . GLY A 1 83 ? -7.758 -6.992 7.906 1 97.19 83 GLY A C 1
ATOM 637 O O . GLY A 1 83 ? -6.637 -7.473 8.078 1 97.19 83 GLY A O 1
ATOM 638 N N . CYS A 1 84 ? -8.148 -6.66 6.727 1 98.06 84 CYS A N 1
ATOM 639 C CA . CYS A 1 84 ? -7.262 -6.621 5.57 1 98.06 84 CYS A CA 1
ATOM 640 C C . CYS A 1 84 ? -6.879 -5.188 5.223 1 98.06 84 CYS A C 1
ATOM 642 O O . CYS A 1 84 ? -7.715 -4.285 5.301 1 98.06 84 CYS A O 1
ATOM 644 N N . GLY A 1 85 ? -5.652 -4.973 4.836 1 98.19 85 GLY A N 1
ATOM 645 C CA . GLY A 1 85 ? -5.148 -3.643 4.543 1 98.19 85 GLY A CA 1
ATOM 646 C C . GLY A 1 85 ? -5.301 -3.252 3.084 1 98.19 85 GLY A C 1
ATOM 647 O O . GLY A 1 85 ? -5.863 -4.012 2.291 1 98.19 85 GLY A O 1
ATOM 648 N N . LEU A 1 86 ? -4.73 -2.109 2.826 1 98.75 86 LEU A N 1
ATOM 649 C CA . LEU A 1 86 ? -4.891 -1.507 1.507 1 98.75 86 LEU A CA 1
ATOM 650 C C . LEU A 1 86 ? -4.285 -2.396 0.425 1 98.75 86 LEU A C 1
ATOM 652 O O . LEU A 1 86 ? -4.906 -2.623 -0.617 1 98.75 86 LEU A O 1
ATOM 656 N N . VAL A 1 87 ? -3.082 -2.914 0.63 1 98.75 87 VAL A N 1
ATOM 657 C CA . VAL A 1 87 ? -2.42 -3.729 -0.383 1 98.75 87 VAL A CA 1
ATOM 658 C C . VAL A 1 87 ? -3.213 -5.016 -0.611 1 98.75 87 VAL A C 1
ATOM 660 O O . VAL A 1 87 ? -3.426 -5.426 -1.755 1 98.75 87 VAL A O 1
ATOM 663 N N . ASP A 1 88 ? -3.703 -5.605 0.458 1 98.75 88 ASP A N 1
ATOM 664 C CA . ASP A 1 88 ? -4.547 -6.793 0.344 1 98.75 88 ASP A CA 1
ATOM 665 C C . ASP A 1 88 ? -5.781 -6.508 -0.508 1 98.75 88 ASP A C 1
ATOM 667 O O . ASP A 1 88 ? -6.094 -7.262 -1.43 1 98.75 88 ASP A O 1
ATOM 671 N N . MET A 1 89 ? -6.461 -5.457 -0.204 1 98.81 89 MET A N 1
ATOM 672 C CA . MET A 1 89 ? -7.684 -5.105 -0.924 1 98.81 89 MET A CA 1
ATOM 673 C C . MET A 1 89 ? -7.379 -4.781 -2.383 1 98.81 89 MET A C 1
ATOM 675 O O . MET A 1 89 ? -8.195 -5.055 -3.266 1 98.81 89 MET A O 1
ATOM 679 N N . THR A 1 90 ? -6.27 -4.172 -2.615 1 98.94 90 THR A N 1
ATOM 680 C CA . THR A 1 90 ? -5.844 -3.889 -3.982 1 98.94 90 THR A CA 1
ATOM 681 C C . THR A 1 90 ? -5.637 -5.184 -4.762 1 98.94 90 THR A C 1
ATOM 683 O O . THR A 1 90 ? -6.062 -5.297 -5.914 1 98.94 90 THR A O 1
ATOM 686 N N . LEU A 1 91 ? -4.98 -6.121 -4.117 1 98.94 91 LEU A N 1
ATOM 687 C CA . LEU A 1 91 ? -4.734 -7.398 -4.777 1 98.94 91 LEU A CA 1
ATOM 688 C C . LEU A 1 91 ? -6.047 -8.125 -5.055 1 98.94 91 LEU A C 1
ATOM 690 O O . LEU A 1 91 ? -6.203 -8.75 -6.105 1 98.94 91 LEU A O 1
ATOM 694 N N . LEU A 1 92 ? -6.965 -8.07 -4.121 1 98.88 92 LEU A N 1
ATOM 695 C CA . LEU A 1 92 ? -8.273 -8.688 -4.32 1 98.88 92 LEU A CA 1
ATOM 696 C C . LEU A 1 92 ? -9 -8.062 -5.504 1 98.88 92 LEU A C 1
ATOM 698 O O . LEU A 1 92 ? -9.477 -8.773 -6.395 1 98.88 92 LEU A O 1
ATOM 702 N N . ALA A 1 93 ? -9.062 -6.75 -5.527 1 98.88 93 ALA A N 1
ATOM 703 C CA . ALA A 1 93 ? -9.68 -6.043 -6.641 1 98.88 93 ALA A CA 1
ATOM 704 C C . ALA A 1 93 ? -8.969 -6.352 -7.957 1 98.88 93 ALA A C 1
ATOM 706 O O . ALA A 1 93 ? -9.617 -6.543 -8.992 1 98.88 93 ALA A O 1
ATOM 707 N N . SER A 1 94 ? -7.652 -6.379 -7.93 1 98.94 94 SER A N 1
ATOM 708 C CA . SER A 1 94 ? -6.84 -6.676 -9.102 1 98.94 94 SER A CA 1
ATOM 709 C C . SER A 1 94 ? -7.164 -8.055 -9.664 1 98.94 94 SER A C 1
ATOM 711 O O . SER A 1 94 ? -7.277 -8.227 -10.883 1 98.94 94 SER A O 1
ATOM 713 N N . ALA A 1 95 ? -7.273 -9.031 -8.773 1 98.88 95 ALA A N 1
ATOM 714 C CA . ALA A 1 95 ? -7.605 -10.383 -9.211 1 98.88 95 ALA A CA 1
ATOM 715 C C . ALA A 1 95 ? -8.953 -10.406 -9.922 1 98.88 95 ALA A C 1
ATOM 717 O O . ALA A 1 95 ? -9.086 -11 -10.992 1 98.88 95 ALA A O 1
ATOM 718 N N . LEU A 1 96 ? -9.914 -9.766 -9.391 1 98.5 96 LEU A N 1
ATOM 719 C CA . LEU A 1 96 ? -11.242 -9.711 -9.984 1 98.5 96 LEU A CA 1
ATOM 720 C C . LEU A 1 96 ? -11.203 -9.023 -11.344 1 98.5 96 LEU A C 1
ATOM 722 O O . LEU A 1 96 ? -11.781 -9.523 -12.312 1 98.5 96 LEU A O 1
ATOM 726 N N . LEU A 1 97 ? -10.531 -7.93 -11.398 1 98.31 97 LEU A N 1
ATOM 727 C CA . LEU A 1 97 ? -10.453 -7.152 -12.633 1 98.31 97 LEU A CA 1
ATOM 728 C C . LEU A 1 97 ? -9.719 -7.934 -13.719 1 98.31 97 LEU A C 1
ATOM 730 O O . LEU A 1 97 ? -10.039 -7.812 -14.906 1 98.31 97 LEU A O 1
ATOM 734 N N . SER A 1 98 ? -8.719 -8.688 -13.297 1 98.44 98 SER A N 1
ATOM 735 C CA . SER A 1 98 ? -7.859 -9.406 -14.242 1 98.44 98 SER A CA 1
ATOM 736 C C . SER A 1 98 ? -8.461 -10.75 -14.617 1 98.44 98 SER A C 1
ATOM 738 O O . SER A 1 98 ? -7.996 -11.406 -15.555 1 98.44 98 SER A O 1
ATOM 740 N N . GLY A 1 99 ? -9.492 -11.156 -13.898 1 98.06 99 GLY A N 1
ATOM 741 C CA . GLY A 1 99 ? -10.031 -12.492 -14.117 1 98.06 99 GLY A CA 1
ATOM 742 C C . GLY A 1 99 ? -9.062 -13.594 -13.734 1 98.06 99 GLY A C 1
ATOM 743 O O . GLY A 1 99 ? -8.938 -14.594 -14.453 1 98.06 99 GLY A O 1
ATOM 744 N N . THR A 1 100 ? -8.336 -13.398 -12.703 1 98.69 100 THR A N 1
ATOM 745 C CA . THR A 1 100 ? -7.359 -14.383 -12.227 1 98.69 100 THR A CA 1
ATOM 746 C C . THR A 1 100 ? -7.691 -14.828 -10.812 1 98.69 100 THR A C 1
ATOM 748 O O . THR A 1 100 ? -8.5 -14.203 -10.125 1 98.69 100 THR A O 1
ATOM 751 N N . ALA A 1 101 ? -7.145 -15.922 -10.375 1 98.88 101 ALA A N 1
ATOM 752 C CA . ALA A 1 101 ? -7.199 -16.328 -8.969 1 98.88 101 ALA A CA 1
ATOM 753 C C . ALA A 1 101 ? -6.148 -15.578 -8.148 1 98.88 101 ALA A C 1
ATOM 755 O O . ALA A 1 101 ? -5.199 -15.016 -8.695 1 98.88 101 ALA A O 1
ATOM 756 N N . LEU A 1 102 ? -6.422 -15.531 -6.867 1 98.94 102 LEU A N 1
ATOM 757 C CA . LEU A 1 102 ? -5.496 -14.914 -5.922 1 98.94 102 LEU A CA 1
ATOM 758 C C . LEU A 1 102 ? -4.945 -15.953 -4.949 1 98.94 102 LEU A C 1
ATOM 760 O O . LEU A 1 102 ? -5.711 -16.625 -4.262 1 98.94 102 LEU A O 1
ATOM 764 N N . TRP A 1 103 ? -3.605 -16.125 -4.938 1 98.94 103 TRP A N 1
ATOM 765 C CA . TRP A 1 103 ? -2.953 -17.031 -3.99 1 98.94 103 TRP A CA 1
ATOM 766 C C . TRP A 1 103 ? -2.289 -16.234 -2.861 1 98.94 103 TRP A C 1
ATOM 768 O O . TRP A 1 103 ? -1.422 -15.398 -3.109 1 98.94 103 TRP A O 1
ATOM 778 N N . THR A 1 104 ? -2.725 -16.469 -1.653 1 98.88 104 THR A N 1
ATOM 779 C CA . THR A 1 104 ? -2.189 -15.805 -0.466 1 98.88 104 THR A CA 1
ATOM 780 C C . THR A 1 104 ? -2.115 -16.781 0.705 1 98.88 104 THR A C 1
ATOM 782 O O . THR A 1 104 ? -2.887 -17.75 0.771 1 98.88 104 THR A O 1
ATOM 785 N N . LEU A 1 105 ? -1.171 -16.547 1.557 1 98.44 105 LEU A N 1
ATOM 786 C CA . LEU A 1 105 ? -1.088 -17.328 2.781 1 98.44 105 LEU A CA 1
ATOM 787 C C . LEU A 1 105 ? -1.68 -16.578 3.961 1 98.44 105 LEU A C 1
ATOM 789 O O . LEU A 1 105 ? -1.744 -17.094 5.074 1 98.44 105 LEU A O 1
ATOM 793 N N . ASP A 1 106 ? -2.066 -15.289 3.736 1 98.38 106 ASP A N 1
ATOM 794 C CA . ASP A 1 106 ? -2.828 -14.562 4.742 1 98.38 106 ASP A CA 1
ATOM 795 C C . ASP A 1 106 ? -4.25 -15.102 4.859 1 98.38 106 ASP A C 1
ATOM 797 O O . ASP A 1 106 ? -5.039 -14.992 3.916 1 98.38 106 ASP A O 1
ATOM 801 N N . LYS A 1 107 ? -4.605 -15.57 6.008 1 98.19 107 LYS A N 1
ATOM 802 C CA . LYS A 1 107 ? -5.875 -16.266 6.195 1 98.19 107 LYS A CA 1
ATOM 803 C C . LYS A 1 107 ? -7.055 -15.32 6.012 1 98.19 107 LYS A C 1
ATOM 805 O O . LYS A 1 107 ? -8.109 -15.719 5.52 1 98.19 107 LYS A O 1
ATOM 810 N N . ARG A 1 108 ? -6.992 -14.125 6.453 1 98.25 108 ARG A N 1
ATOM 811 C CA . ARG A 1 108 ? -8.086 -13.164 6.297 1 98.25 108 ARG A CA 1
ATOM 812 C C . ARG A 1 108 ? -8.305 -12.828 4.828 1 98.25 108 ARG A C 1
ATOM 814 O O . ARG A 1 108 ? -9.445 -12.789 4.359 1 98.25 108 ARG A O 1
ATOM 821 N N . LEU A 1 109 ? -7.172 -12.586 4.133 1 98.75 109 LEU A N 1
ATOM 822 C CA . LEU A 1 109 ? -7.281 -12.297 2.709 1 98.75 109 LEU A CA 1
ATOM 823 C C . LEU A 1 109 ? -7.797 -13.508 1.942 1 98.75 109 LEU A C 1
ATOM 825 O O . LEU A 1 109 ? -8.578 -13.367 1.003 1 98.75 109 LEU A O 1
ATOM 829 N N . GLU A 1 110 ? -7.348 -14.672 2.305 1 98.75 110 GLU A N 1
ATOM 830 C CA . GLU A 1 110 ? -7.812 -15.891 1.653 1 98.75 110 GLU A CA 1
ATOM 831 C C . GLU A 1 110 ? -9.32 -16.062 1.817 1 98.75 110 GLU A C 1
ATOM 833 O O . GLU A 1 110 ? -10.008 -16.469 0.876 1 98.75 110 GLU A O 1
ATOM 838 N N . ARG A 1 111 ? -9.797 -15.789 2.986 1 98.31 111 ARG A N 1
ATOM 839 C CA . ARG A 1 111 ? -11.234 -15.898 3.234 1 98.31 111 ARG A CA 1
ATOM 840 C C . ARG A 1 111 ? -12.016 -14.938 2.342 1 98.31 111 ARG A C 1
ATOM 842 O O . ARG A 1 111 ? -13.055 -15.297 1.791 1 98.31 111 ARG A O 1
ATOM 849 N N . LEU A 1 112 ? -11.562 -13.75 2.205 1 98.5 112 LEU A N 1
ATOM 850 C CA . LEU A 1 112 ? -12.219 -12.773 1.349 1 98.5 112 LEU A CA 1
ATOM 851 C C . LEU A 1 112 ? -12.164 -13.203 -0.114 1 98.5 112 LEU A C 1
ATOM 853 O O . LEU A 1 112 ? -13.141 -13.047 -0.85 1 98.5 112 LEU A O 1
ATOM 857 N N . ALA A 1 113 ? -10.984 -13.664 -0.556 1 98.75 113 ALA A N 1
ATOM 858 C CA . ALA A 1 113 ? -10.844 -14.164 -1.922 1 98.75 113 ALA A CA 1
ATOM 859 C C . ALA A 1 113 ? -11.812 -15.305 -2.197 1 98.75 113 ALA A C 1
ATOM 861 O O . ALA A 1 113 ? -12.383 -15.398 -3.287 1 98.75 113 ALA A O 1
ATOM 862 N N . SER A 1 114 ? -11.945 -16.172 -1.207 1 98.56 114 SER A N 1
ATOM 863 C CA . SER A 1 114 ? -12.891 -17.281 -1.331 1 98.56 114 SER A CA 1
ATOM 864 C C . SER A 1 114 ? -14.32 -16.766 -1.451 1 98.56 114 SER A C 1
ATOM 866 O O . SER A 1 114 ? -15.086 -17.234 -2.307 1 98.56 114 SER A O 1
ATOM 868 N N . ARG A 1 115 ? -14.656 -15.867 -0.561 1 97.69 115 ARG A N 1
ATOM 869 C CA . ARG A 1 115 ? -15.977 -15.258 -0.592 1 97.69 115 ARG A CA 1
ATOM 870 C C . ARG A 1 115 ? -16.266 -14.656 -1.963 1 97.69 115 ARG A C 1
ATOM 872 O O . ARG A 1 115 ? -17.406 -14.711 -2.439 1 97.69 115 ARG A O 1
ATOM 879 N N . MET A 1 116 ? -15.289 -14.172 -2.619 1 97.81 116 MET A N 1
ATOM 880 C CA . MET A 1 116 ? -15.461 -13.5 -3.904 1 97.81 116 MET A CA 1
ATOM 881 C C . MET A 1 116 ? -15.188 -14.453 -5.062 1 97.81 116 MET A C 1
ATOM 883 O O . MET A 1 116 ? -15.164 -14.039 -6.223 1 97.81 116 MET A O 1
ATOM 887 N N . ALA A 1 117 ? -14.836 -15.727 -4.82 1 97.88 117 ALA A N 1
ATOM 888 C CA . ALA A 1 117 ? -14.68 -16.828 -5.777 1 97.88 117 ALA A CA 1
ATOM 889 C C . ALA A 1 117 ? -13.445 -16.625 -6.648 1 97.88 117 ALA A C 1
ATOM 891 O O . ALA A 1 117 ? -13.453 -16.953 -7.836 1 97.88 117 ALA A O 1
ATOM 892 N N . VAL A 1 118 ? -12.414 -16.109 -6.023 1 98.5 118 VAL A N 1
ATOM 893 C CA . VAL A 1 118 ? -11.188 -15.945 -6.797 1 98.5 118 VAL A CA 1
ATOM 894 C C . VAL A 1 118 ? -10.016 -16.531 -6.031 1 98.5 118 VAL A C 1
ATOM 896 O O . VAL A 1 118 ? -8.852 -16.25 -6.336 1 98.5 118 VAL A O 1
ATOM 899 N N . SER A 1 119 ? -10.266 -17.281 -5.02 1 98.69 119 SER A N 1
ATOM 900 C CA . SER A 1 119 ? -9.188 -17.875 -4.234 1 98.69 119 SER A CA 1
ATOM 901 C C . SER A 1 119 ? -8.484 -18.984 -5.012 1 98.69 119 SER A C 1
ATOM 903 O O . SER A 1 119 ? -9.141 -19.797 -5.672 1 98.69 119 SER A O 1
ATOM 905 N N . TYR A 1 120 ? -7.199 -18.922 -5.035 1 98.56 120 TYR A N 1
ATOM 906 C CA . TYR A 1 120 ? -6.422 -20.047 -5.543 1 98.56 120 TYR A CA 1
ATOM 907 C C . TYR A 1 120 ? -6.078 -21.031 -4.426 1 98.56 120 TYR A C 1
ATOM 909 O O . TYR A 1 120 ? -5.531 -20.641 -3.395 1 98.56 120 TYR A O 1
ATOM 917 N N . GLN A 1 121 ? -6.328 -22.25 -4.59 1 93.69 121 GLN A N 1
ATOM 918 C CA . GLN A 1 121 ? -5.988 -23.328 -3.656 1 93.69 121 GLN A CA 1
ATOM 919 C C . GLN A 1 121 ? -5.031 -24.328 -4.293 1 93.69 121 GLN A C 1
ATOM 921 O O . GLN A 1 121 ? -5.422 -25.094 -5.18 1 93.69 121 GLN A O 1
ATOM 926 N N . PRO A 1 122 ? -3.76 -24.281 -3.758 1 92.69 122 PRO A N 1
ATOM 927 C CA . PRO A 1 122 ? -2.83 -25.266 -4.305 1 92.69 122 PRO A CA 1
ATOM 928 C C . PRO A 1 122 ? -3.27 -26.703 -4.027 1 92.69 122 PRO A C 1
ATOM 930 O O . PRO A 1 122 ? -3.918 -26.969 -3.012 1 92.69 122 PRO A O 1
ATOM 933 N N . PRO A 1 123 ? -2.924 -27.578 -4.996 1 87.19 123 PRO A N 1
ATOM 934 C CA . PRO A 1 123 ? -3.246 -28.984 -4.746 1 87.19 123 PRO A CA 1
ATOM 935 C C . PRO A 1 123 ? -2.557 -29.547 -3.502 1 87.19 123 PRO A C 1
ATOM 937 O O . PRO A 1 123 ? -1.431 -29.141 -3.189 1 87.19 123 PRO A O 1
ATOM 940 N N . THR A 1 124 ? -3.367 -30.109 -2.477 1 74.75 124 THR A N 1
ATOM 941 C CA . THR A 1 124 ? -2.814 -30.75 -1.288 1 74.75 124 THR A CA 1
ATOM 942 C C . THR A 1 124 ? -2.102 -32.062 -1.654 1 74.75 124 THR A C 1
ATOM 944 O O . THR A 1 124 ? -2.688 -32.938 -2.293 1 74.75 124 THR A O 1
ATOM 947 N N . HIS A 1 125 ? -0.777 -32.094 -1.79 1 56.47 125 HIS A N 1
ATOM 948 C CA . HIS A 1 125 ? -0.139 -33.406 -1.961 1 56.47 125 HIS A CA 1
ATOM 949 C C . HIS A 1 125 ? 0.105 -34.062 -0.616 1 56.47 125 HIS A C 1
ATOM 951 O O . HIS A 1 125 ? 0.26 -33.406 0.404 1 56.47 125 HIS A O 1
ATOM 957 N N . MET B 1 1 ? 4.691 28.5 5.297 1 88.19 1 MET B N 1
ATOM 958 C CA . MET B 1 1 ? 4.867 27.406 6.258 1 88.19 1 MET B CA 1
ATOM 959 C C . MET B 1 1 ? 4.902 26.062 5.547 1 88.19 1 MET B C 1
ATOM 961 O O . MET B 1 1 ? 4.211 25.859 4.547 1 88.19 1 MET B O 1
ATOM 965 N N . ILE B 1 2 ? 5.688 25.172 6.004 1 93.19 2 ILE B N 1
ATOM 966 C CA . ILE B 1 2 ? 5.867 23.922 5.277 1 93.19 2 ILE B CA 1
ATOM 967 C C . ILE B 1 2 ? 4.629 23.047 5.445 1 93.19 2 ILE B C 1
ATOM 969 O O . ILE B 1 2 ? 4.023 23.016 6.52 1 93.19 2 ILE B O 1
ATOM 973 N N . GLY B 1 3 ? 4.215 22.453 4.359 1 98.25 3 GLY B N 1
ATOM 974 C CA . GLY B 1 3 ? 3.125 21.5 4.438 1 98.25 3 GLY B CA 1
ATOM 975 C C . GLY B 1 3 ? 3.482 20.25 5.223 1 98.25 3 GLY B C 1
ATOM 976 O O . GLY B 1 3 ? 4.66 19.938 5.406 1 98.25 3 GLY B O 1
ATOM 977 N N . VAL B 1 4 ? 2.449 19.547 5.734 1 98.88 4 VAL B N 1
ATOM 978 C CA . VAL B 1 4 ? 2.646 18.328 6.52 1 98.88 4 VAL B CA 1
ATOM 979 C C . VAL B 1 4 ? 1.826 17.188 5.926 1 98.88 4 VAL B C 1
ATOM 981 O O . VAL B 1 4 ? 0.594 17.25 5.906 1 98.88 4 VAL B O 1
ATOM 984 N N . LEU B 1 5 ? 2.52 16.203 5.422 1 98.94 5 LEU B N 1
ATOM 985 C CA . LEU B 1 5 ? 1.882 14.945 5.035 1 98.94 5 LEU B CA 1
ATOM 986 C C . LEU B 1 5 ? 1.568 14.094 6.262 1 98.94 5 LEU B C 1
ATOM 988 O O . LEU B 1 5 ? 2.475 13.719 7.012 1 98.94 5 LEU B O 1
ATOM 992 N N . VAL B 1 6 ? 0.296 13.781 6.449 1 98.94 6 VAL B N 1
ATOM 993 C CA . VAL B 1 6 ? -0.134 13.141 7.684 1 98.94 6 VAL B CA 1
ATOM 994 C C . VAL B 1 6 ? -0.409 11.656 7.43 1 98.94 6 VAL B C 1
ATOM 996 O O . VAL B 1 6 ? -1.235 11.305 6.586 1 98.94 6 VAL B O 1
ATOM 999 N N . ASP B 1 7 ? 0.252 10.812 8.141 1 98.81 7 ASP B N 1
ATOM 1000 C CA . ASP B 1 7 ? 0.184 9.359 8.047 1 98.81 7 ASP B CA 1
ATOM 1001 C C . ASP B 1 7 ? -1.103 8.828 8.68 1 98.81 7 ASP B C 1
ATOM 1003 O O . ASP B 1 7 ? -1.739 9.516 9.477 1 98.81 7 ASP B O 1
ATOM 1007 N N . THR B 1 8 ? -1.433 7.613 8.32 1 98.81 8 THR B N 1
ATOM 1008 C CA . THR B 1 8 ? -2.641 6.949 8.789 1 98.81 8 THR B CA 1
ATOM 1009 C C . THR B 1 8 ? -2.676 6.91 10.312 1 98.81 8 THR B C 1
ATOM 1011 O O . THR B 1 8 ? -3.73 7.109 10.922 1 98.81 8 THR B O 1
ATOM 1014 N N . SER B 1 9 ? -1.554 6.633 10.961 1 98.62 9 SER B N 1
ATOM 1015 C CA . SER B 1 9 ? -1.486 6.504 12.414 1 98.62 9 SER B CA 1
ATOM 1016 C C . SER B 1 9 ? -1.963 7.773 13.109 1 98.62 9 SER B C 1
ATOM 1018 O O . SER B 1 9 ? -2.635 7.715 14.141 1 98.62 9 SER B O 1
ATOM 1020 N N . VAL B 1 10 ? -1.664 8.906 12.609 1 98.81 10 VAL B N 1
ATOM 1021 C CA . VAL B 1 10 ? -2.043 10.188 13.195 1 98.81 10 VAL B CA 1
ATOM 1022 C C . VAL B 1 10 ? -3.543 10.406 13.023 1 98.81 10 VAL B C 1
ATOM 1024 O O . VAL B 1 10 ? -4.223 10.859 13.945 1 98.81 10 VAL B O 1
ATOM 1027 N N . TRP B 1 11 ? -4.066 10.133 11.828 1 98.88 11 TRP B N 1
ATOM 1028 C CA . TRP B 1 11 ? -5.5 10.273 11.578 1 98.88 11 TRP B CA 1
ATOM 1029 C C . TRP B 1 11 ? -6.309 9.383 12.516 1 98.88 11 TRP B C 1
ATOM 1031 O O . TRP B 1 11 ? -7.309 9.82 13.086 1 98.88 11 TRP B O 1
ATOM 1041 N N . VAL B 1 12 ? -5.906 8.133 12.648 1 98.5 12 VAL B N 1
ATOM 1042 C CA . VAL B 1 12 ? -6.605 7.188 13.516 1 98.5 12 VAL B CA 1
ATOM 1043 C C . VAL B 1 12 ? -6.613 7.723 14.945 1 98.5 12 VAL B C 1
ATOM 1045 O O . VAL B 1 12 ? -7.648 7.691 15.617 1 98.5 12 VAL B O 1
ATOM 1048 N N . GLU B 1 13 ? -5.477 8.188 15.383 1 98.19 13 GLU B N 1
ATOM 1049 C CA . GLU B 1 13 ? -5.41 8.789 16.719 1 98.19 13 GLU B CA 1
ATOM 1050 C C . GLU B 1 13 ? -6.348 9.992 16.812 1 98.19 13 GLU B C 1
ATOM 1052 O O . GLU B 1 13 ? -7.031 10.164 17.828 1 98.19 13 GLU B O 1
ATOM 1057 N N . HIS B 1 14 ? -6.348 10.805 15.828 1 98.5 14 HIS B N 1
ATOM 1058 C CA . HIS B 1 14 ? -7.207 11.984 15.797 1 98.5 14 HIS B CA 1
ATOM 1059 C C . HIS B 1 14 ? -8.68 11.602 15.914 1 98.5 14 HIS B C 1
ATOM 1061 O O . HIS B 1 14 ? -9.445 12.25 16.625 1 98.5 14 HIS B O 1
ATOM 1067 N N . PHE B 1 15 ? -9.109 10.523 15.203 1 98.12 15 PHE B N 1
ATOM 1068 C CA . PHE B 1 15 ? -10.5 10.086 15.234 1 98.12 15 PHE B CA 1
ATOM 1069 C C . PHE B 1 15 ? -10.891 9.617 16.625 1 98.12 15 PHE B C 1
ATOM 1071 O O . PHE B 1 15 ? -12.062 9.711 17.016 1 98.12 15 PHE B O 1
ATOM 1078 N N . ARG B 1 16 ? -9.914 9.195 17.359 1 97 16 ARG B N 1
ATOM 1079 C CA . ARG B 1 16 ? -10.195 8.664 18.688 1 97 16 ARG B CA 1
ATOM 1080 C C . ARG B 1 16 ? -10.156 9.766 19.734 1 97 16 ARG B C 1
ATOM 1082 O O . ARG B 1 16 ? -10.992 9.805 20.641 1 97 16 ARG B O 1
ATOM 1089 N N . ASN B 1 17 ? -9.18 10.656 19.625 1 96.94 17 ASN B N 1
ATOM 1090 C CA . ASN B 1 17 ? -8.914 11.547 20.75 1 96.94 17 ASN B CA 1
ATOM 1091 C C . ASN B 1 17 ? -8.906 13.016 20.328 1 96.94 17 ASN B C 1
ATOM 1093 O O . ASN B 1 17 ? -8.539 13.891 21.109 1 96.94 17 ASN B O 1
ATOM 1097 N N . ASN B 1 18 ? -9.242 13.289 19.188 1 96.31 18 ASN B N 1
ATOM 1098 C CA . ASN B 1 18 ? -9.273 14.656 18.672 1 96.31 18 ASN B CA 1
ATOM 1099 C C . ASN B 1 18 ? -7.941 15.367 18.906 1 96.31 18 ASN B C 1
ATOM 1101 O O . ASN B 1 18 ? -7.84 16.25 19.766 1 96.31 18 ASN B O 1
ATOM 1105 N N . SER B 1 19 ? -7.035 15.203 18.094 1 95.88 19 SER B N 1
ATOM 1106 C CA . SER B 1 19 ? -5.695 15.773 18.203 1 95.88 19 SER B CA 1
ATOM 1107 C C . SER B 1 19 ? -5.723 17.281 18 1 95.88 19 SER B C 1
ATOM 1109 O O . SER B 1 19 ? -6.012 17.766 16.891 1 95.88 19 SER B O 1
ATOM 1111 N N . PRO B 1 20 ? -5.363 18.141 19.016 1 97.19 20 PRO B N 1
ATOM 1112 C CA . PRO B 1 20 ? -5.34 19.594 18.828 1 97.19 20 PRO B CA 1
ATOM 1113 C C . PRO B 1 20 ? -4.348 20.047 17.766 1 97.19 20 PRO B C 1
ATOM 1115 O O . PRO B 1 20 ? -4.617 21.016 17.031 1 97.19 20 PRO B O 1
ATOM 1118 N N . GLU B 1 21 ? -3.244 19.344 17.719 1 97.94 21 GLU B N 1
ATOM 1119 C CA . GLU B 1 21 ? -2.229 19.703 16.734 1 97.94 21 GLU B CA 1
ATOM 1120 C C . GLU B 1 21 ? -2.73 19.484 15.312 1 97.94 21 GLU B C 1
ATOM 1122 O O . GLU B 1 21 ? -2.527 20.328 14.445 1 97.94 21 GLU B O 1
ATOM 1127 N N . LEU B 1 22 ? -3.342 18.391 15.047 1 98.44 22 LEU B N 1
ATOM 1128 C CA . LEU B 1 22 ? -3.873 18.156 13.711 1 98.44 22 LEU B CA 1
ATOM 1129 C C . LEU B 1 22 ? -4.953 19.172 13.367 1 98.44 22 LEU B C 1
ATOM 1131 O O . LEU B 1 22 ? -5.004 19.672 12.242 1 98.44 22 LEU B O 1
ATOM 1135 N N . VAL B 1 23 ? -5.844 19.484 14.305 1 98.06 23 VAL B N 1
ATOM 1136 C CA . VAL B 1 23 ? -6.879 20.5 14.102 1 98.06 23 VAL B CA 1
ATOM 1137 C C . VAL B 1 23 ? -6.238 21.828 13.719 1 98.06 23 VAL B C 1
ATOM 1139 O O . VAL B 1 23 ? -6.703 22.516 12.805 1 98.06 23 VAL B O 1
ATOM 1142 N N . ASN B 1 24 ? -5.211 22.156 14.445 1 97.88 24 ASN B N 1
ATOM 1143 C CA . ASN B 1 24 ? -4.492 23.391 14.164 1 97.88 24 ASN B CA 1
ATOM 1144 C C . ASN B 1 24 ? -3.904 23.406 12.758 1 97.88 24 ASN B C 1
ATOM 1146 O O . ASN B 1 24 ? -4.047 24.375 12.023 1 97.88 24 ASN B O 1
ATOM 1150 N N . LEU B 1 25 ? -3.258 22.344 12.375 1 98.38 25 LEU B N 1
ATOM 1151 C CA . LEU B 1 25 ? -2.678 22.234 11.039 1 98.38 25 LEU B CA 1
ATOM 1152 C C . LEU B 1 25 ? -3.762 22.328 9.969 1 98.38 25 LEU B C 1
ATOM 1154 O O . LEU B 1 25 ? -3.568 22.969 8.938 1 98.38 25 LEU B O 1
ATOM 1158 N N . LEU B 1 26 ? -4.848 21.641 10.18 1 98.06 26 LEU B N 1
ATOM 1159 C CA . LEU B 1 26 ? -5.973 21.688 9.258 1 98.06 26 LEU B CA 1
ATOM 1160 C C . LEU B 1 26 ? -6.484 23.125 9.086 1 98.06 26 LEU B C 1
ATOM 1162 O O . LEU B 1 26 ? -6.754 23.562 7.969 1 98.06 26 LEU B O 1
ATOM 1166 N N . SER B 1 27 ? -6.586 23.812 10.164 1 97.62 27 SER B N 1
ATOM 1167 C CA . SER B 1 27 ? -7.105 25.172 10.133 1 97.62 27 SER B CA 1
ATOM 1168 C C . SER B 1 27 ? -6.168 26.109 9.375 1 97.62 27 SER B C 1
ATOM 1170 O O . SER B 1 27 ? -6.598 27.125 8.852 1 97.62 27 SER B O 1
ATOM 1172 N N . GLN B 1 28 ? -4.926 25.734 9.289 1 97.56 28 GLN B N 1
ATOM 1173 C CA . GLN B 1 28 ? -3.922 26.547 8.602 1 97.56 28 GLN B CA 1
ATOM 1174 C C . GLN B 1 28 ? -3.729 26.078 7.164 1 97.56 28 GLN B C 1
ATOM 1176 O O . GLN B 1 28 ? -2.84 26.562 6.461 1 97.56 28 GLN B O 1
ATOM 1181 N N . ASP B 1 29 ? -4.496 25.125 6.695 1 97.38 29 ASP B N 1
ATOM 1182 C CA . ASP B 1 29 ? -4.398 24.562 5.359 1 97.38 29 ASP B CA 1
ATOM 1183 C C . ASP B 1 29 ? -2.986 24.031 5.086 1 97.38 29 ASP B C 1
ATOM 1185 O O . ASP B 1 29 ? -2.447 24.234 3.996 1 97.38 29 ASP B O 1
ATOM 1189 N N . ARG B 1 30 ? -2.457 23.391 6.102 1 98.38 30 ARG B N 1
ATOM 1190 C CA . ARG B 1 30 ? -1.084 22.922 5.973 1 98.38 30 ARG B CA 1
ATOM 1191 C C . ARG B 1 30 ? -1.042 21.406 5.809 1 98.38 30 ARG B C 1
ATOM 1193 O O . ARG B 1 30 ? 0.016 20.828 5.531 1 98.38 30 ARG B O 1
ATOM 1200 N N . VAL B 1 31 ? -2.143 20.781 5.898 1 98.81 31 VAL B N 1
ATOM 1201 C CA . VAL B 1 31 ? -2.193 19.328 5.84 1 98.81 31 VAL B CA 1
ATOM 1202 C C . VAL B 1 31 ? -2.25 18.859 4.383 1 98.81 31 VAL B C 1
ATOM 1204 O O . VAL B 1 31 ? -3.059 19.375 3.6 1 98.81 31 VAL B O 1
ATOM 1207 N N . LEU B 1 32 ? -1.381 17.953 4.086 1 98.88 32 LEU B N 1
ATOM 1208 C CA . LEU B 1 32 ? -1.47 17.219 2.822 1 98.88 32 LEU B CA 1
ATOM 1209 C C . LEU B 1 32 ? -1.931 15.789 3.049 1 98.88 32 LEU B C 1
ATOM 1211 O O . LEU B 1 32 ? -1.708 15.219 4.121 1 98.88 32 LEU B O 1
ATOM 1215 N N . ILE B 1 33 ? -2.578 15.234 2.031 1 98.88 33 ILE B N 1
ATOM 1216 C CA . ILE B 1 33 ? -3.074 13.859 2.068 1 98.88 33 ILE B CA 1
ATOM 1217 C C . ILE B 1 33 ? -2.469 13.062 0.917 1 98.88 33 ILE B C 1
ATOM 1219 O O . ILE B 1 33 ? -2.094 13.633 -0.112 1 98.88 33 ILE B O 1
ATOM 1223 N N . HIS B 1 34 ? -2.236 11.875 1.106 1 98.88 34 HIS B N 1
ATOM 1224 C CA . HIS B 1 34 ? -1.886 10.914 0.067 1 98.88 34 HIS B CA 1
ATOM 1225 C C . HIS B 1 34 ? -3.014 9.914 -0.163 1 98.88 34 HIS B C 1
ATOM 1227 O O . HIS B 1 34 ? -3.631 9.438 0.792 1 98.88 34 HIS B O 1
ATOM 1233 N N . PRO B 1 35 ? -3.281 9.492 -1.354 1 98.75 35 PRO B N 1
ATOM 1234 C CA . PRO B 1 35 ? -4.371 8.547 -1.619 1 98.75 35 PRO B CA 1
ATOM 1235 C C . PRO B 1 35 ? -4.207 7.23 -0.858 1 98.75 35 PRO B C 1
ATOM 1237 O O . PRO B 1 35 ? -5.199 6.625 -0.443 1 98.75 35 PRO B O 1
ATOM 1240 N N . MET B 1 36 ? -3.025 6.77 -0.621 1 98.81 36 MET B N 1
ATOM 1241 C CA . MET B 1 36 ? -2.822 5.504 0.084 1 98.81 36 MET B CA 1
ATOM 1242 C C . MET B 1 36 ? -3.24 5.625 1.546 1 98.81 36 MET B C 1
ATOM 1244 O O . MET B 1 36 ? -3.688 4.648 2.148 1 98.81 36 MET B O 1
ATOM 1248 N N . VAL B 1 37 ? -3.094 6.812 2.131 1 98.94 37 VAL B N 1
ATOM 1249 C CA . VAL B 1 37 ? -3.592 7.039 3.482 1 98.94 37 VAL B CA 1
ATOM 1250 C C . VAL B 1 37 ? -5.113 6.941 3.498 1 98.94 37 VAL B C 1
ATOM 1252 O O . VAL B 1 37 ? -5.691 6.293 4.375 1 98.94 37 VAL B O 1
ATOM 1255 N N . ILE B 1 38 ? -5.758 7.531 2.502 1 98.88 38 ILE B N 1
ATOM 1256 C CA . ILE B 1 38 ? -7.211 7.438 2.393 1 98.88 38 ILE B CA 1
ATOM 1257 C C . ILE B 1 38 ? -7.617 5.977 2.223 1 98.88 38 ILE B C 1
ATOM 1259 O O . ILE B 1 38 ? -8.57 5.512 2.855 1 98.88 38 ILE B O 1
ATOM 1263 N N . GLY B 1 39 ? -6.918 5.266 1.356 1 98.81 39 GLY B N 1
ATOM 1264 C CA . GLY B 1 39 ? -7.195 3.85 1.161 1 98.81 39 GLY B CA 1
ATOM 1265 C C . GLY B 1 39 ? -7.066 3.035 2.436 1 98.81 39 GLY B C 1
ATOM 1266 O O . GLY B 1 39 ? -7.895 2.166 2.707 1 98.81 39 GLY B O 1
ATOM 1267 N N . GLU B 1 40 ? -6 3.285 3.176 1 98.81 40 GLU B N 1
ATOM 1268 C CA . GLU B 1 40 ? -5.832 2.596 4.453 1 98.81 40 GLU B CA 1
ATOM 1269 C C . GLU B 1 40 ? -6.992 2.885 5.395 1 98.81 40 GLU B C 1
ATOM 1271 O O . GLU B 1 40 ? -7.527 1.972 6.027 1 98.81 40 GLU B O 1
ATOM 1276 N N . LEU B 1 41 ? -7.355 4.117 5.535 1 98.75 41 LEU B N 1
ATOM 1277 C CA . LEU B 1 41 ? -8.469 4.496 6.402 1 98.75 41 LEU B CA 1
ATOM 1278 C C . LEU B 1 41 ? -9.773 3.875 5.918 1 98.75 41 LEU B C 1
ATOM 1280 O O . LEU B 1 41 ? -10.617 3.486 6.727 1 98.75 41 LEU B O 1
ATOM 1284 N N . ALA B 1 42 ? -9.938 3.773 4.59 1 98.75 42 ALA B N 1
ATOM 1285 C CA . ALA B 1 42 ? -11.133 3.188 3.998 1 98.75 42 ALA B CA 1
ATOM 1286 C C . ALA B 1 42 ? -11.25 1.705 4.34 1 98.75 42 ALA B C 1
ATOM 1288 O O . ALA B 1 42 ? -12.352 1.158 4.41 1 98.75 42 ALA B O 1
ATOM 1289 N N . CYS B 1 43 ? -10.141 1.038 4.508 1 98.62 43 CYS B N 1
ATOM 1290 C CA . CYS B 1 43 ? -10.148 -0.371 4.887 1 98.62 43 CYS B CA 1
ATOM 1291 C C . CYS B 1 43 ? -10.633 -0.546 6.32 1 98.62 43 CYS B C 1
ATOM 1293 O O . CYS B 1 43 ? -11.047 -1.64 6.715 1 98.62 43 CYS B O 1
ATOM 1295 N N . GLY B 1 44 ? -10.484 0.505 7.09 1 97.94 44 GLY B N 1
ATOM 1296 C CA . GLY B 1 44 ? -10.984 0.493 8.461 1 97.94 44 GLY B CA 1
ATOM 1297 C C . GLY B 1 44 ? -12.398 1.026 8.586 1 97.94 44 GLY B C 1
ATOM 1298 O O . GLY B 1 44 ? -13.242 0.778 7.723 1 97.94 44 GLY B O 1
ATOM 1299 N N . THR B 1 45 ? -12.641 1.528 9.805 1 97.31 45 THR B N 1
ATOM 1300 C CA . THR B 1 45 ? -13.969 2.074 10.086 1 97.31 45 THR B CA 1
ATOM 1301 C C . THR B 1 45 ? -13.859 3.449 10.734 1 97.31 45 THR B C 1
ATOM 1303 O O . THR B 1 45 ? -14.281 3.635 11.883 1 97.31 45 THR B O 1
ATOM 1306 N N . PRO B 1 46 ? -13.352 4.453 10 1 97.69 46 PRO B N 1
ATOM 1307 C CA . PRO B 1 46 ? -13.352 5.809 10.562 1 97.69 46 PRO B CA 1
ATOM 1308 C C . PRO B 1 46 ? -14.758 6.328 10.852 1 97.69 46 PRO B C 1
ATOM 1310 O O . PRO B 1 46 ? -15.734 5.797 10.328 1 97.69 46 PRO B O 1
ATOM 1313 N N . PRO B 1 47 ? -14.836 7.332 11.812 1 97.75 47 PRO B N 1
ATOM 1314 C CA . PRO B 1 47 ? -16.156 7.879 12.102 1 97.75 47 PRO B CA 1
ATOM 1315 C C . PRO B 1 47 ? -16.797 8.555 10.891 1 97.75 47 PRO B C 1
ATOM 1317 O O . PRO B 1 47 ? -16.109 9.203 10.102 1 97.75 47 PRO B O 1
ATOM 1320 N N . ASP B 1 48 ? -18.234 8.383 10.805 1 97.19 48 ASP B N 1
ATOM 1321 C CA . ASP B 1 48 ? -18.922 8.961 9.656 1 97.19 48 ASP B CA 1
ATOM 1322 C C . ASP B 1 48 ? -18.188 8.648 8.359 1 97.19 48 ASP B C 1
ATOM 1324 O O . ASP B 1 48 ? -17.859 9.555 7.59 1 97.19 48 ASP B O 1
ATOM 1328 N N . ARG B 1 49 ? -17.922 7.473 8.141 1 96.94 49 ARG B N 1
ATOM 1329 C CA . ARG B 1 49 ? -16.984 6.902 7.176 1 96.94 49 ARG B CA 1
ATOM 1330 C C . ARG B 1 49 ? -17.078 7.617 5.832 1 96.94 49 ARG B C 1
ATOM 1332 O O . ARG B 1 49 ? -16.078 8.102 5.309 1 96.94 49 ARG B O 1
ATOM 1339 N N . LEU B 1 50 ? -18.25 7.66 5.211 1 95.31 50 LEU B N 1
ATOM 1340 C CA . LEU B 1 50 ? -18.406 8.25 3.887 1 95.31 50 LEU B CA 1
ATOM 1341 C C . LEU B 1 50 ? -18.016 9.727 3.902 1 95.31 50 LEU B C 1
ATOM 1343 O O . LEU B 1 50 ? -17.266 10.18 3.043 1 95.31 50 LEU B O 1
ATOM 1347 N N . SER B 1 51 ? -18.531 10.492 4.855 1 97.38 51 SER B N 1
ATOM 1348 C CA . SER B 1 51 ? -18.234 11.914 4.965 1 97.38 51 SER B CA 1
ATOM 1349 C C . SER B 1 51 ? -16.75 12.148 5.23 1 97.38 51 SER B C 1
ATOM 1351 O O . SER B 1 51 ? -16.125 13.023 4.629 1 97.38 51 SER B O 1
ATOM 1353 N N . THR B 1 52 ? -16.203 11.32 6.137 1 98.12 52 THR B N 1
ATOM 1354 C CA . THR B 1 52 ? -14.789 11.438 6.488 1 98.12 52 THR B CA 1
ATOM 1355 C C . THR B 1 52 ? -13.906 11.195 5.266 1 98.12 52 THR B C 1
ATOM 1357 O O . THR B 1 52 ? -13.023 11.992 4.965 1 98.12 52 THR B O 1
ATOM 1360 N N . LEU B 1 53 ? -14.148 10.141 4.547 1 98.12 53 LEU B N 1
ATOM 1361 C CA . LEU B 1 53 ? -13.336 9.805 3.387 1 98.12 53 LEU B CA 1
ATOM 1362 C C . LEU B 1 53 ? -13.477 10.859 2.295 1 98.12 53 LEU B C 1
ATOM 1364 O O . LEU B 1 53 ? -12.5 11.203 1.632 1 98.12 53 LEU B O 1
ATOM 1368 N N . THR B 1 54 ? -14.664 11.383 2.107 1 97.81 54 THR B N 1
ATOM 1369 C CA . THR B 1 54 ? -14.898 12.445 1.142 1 97.81 54 THR B CA 1
ATOM 1370 C C . THR B 1 54 ? -14.133 13.711 1.532 1 97.81 54 THR B C 1
ATOM 1372 O O . THR B 1 54 ? -13.469 14.32 0.693 1 97.81 54 THR B O 1
ATOM 1375 N N . ASP B 1 55 ? -14.211 14.109 2.814 1 98 55 ASP B N 1
ATOM 1376 C CA . ASP B 1 55 ? -13.508 15.297 3.311 1 98 55 ASP B CA 1
ATOM 1377 C C . ASP B 1 55 ? -12 15.156 3.129 1 98 55 ASP B C 1
ATOM 1379 O O . ASP B 1 55 ? -11.328 16.109 2.744 1 98 55 ASP B O 1
ATOM 1383 N N . LEU B 1 56 ? -11.5 14.023 3.43 1 98.5 56 LEU B N 1
ATOM 1384 C CA . LEU B 1 56 ? -10.07 13.789 3.254 1 98.5 56 LEU B CA 1
ATOM 1385 C C . LEU B 1 56 ? -9.672 13.938 1.79 1 98.5 56 LEU B C 1
ATOM 1387 O O . LEU B 1 56 ? -8.602 14.453 1.484 1 98.5 56 LEU B O 1
ATOM 1391 N N . GLY B 1 57 ? -10.531 13.422 0.919 1 98.06 57 GLY B N 1
ATOM 1392 C CA . GLY B 1 57 ? -10.281 13.531 -0.51 1 98.06 57 GLY B CA 1
ATOM 1393 C C . GLY B 1 57 ? -10.211 14.961 -1.001 1 98.06 57 GLY B C 1
ATOM 1394 O O . GLY B 1 57 ? -9.688 15.227 -2.086 1 98.06 57 GLY B O 1
ATOM 1395 N N . ASP B 1 58 ? -10.719 15.93 -0.217 1 98 58 ASP B N 1
ATOM 1396 C CA . ASP B 1 58 ? -10.766 17.344 -0.597 1 98 58 ASP B CA 1
ATOM 1397 C C . ASP B 1 58 ? -9.5 18.062 -0.157 1 98 58 ASP B C 1
ATOM 1399 O O . ASP B 1 58 ? -9.25 19.203 -0.575 1 98 58 ASP B O 1
ATOM 1403 N N . LEU B 1 59 ? -8.648 17.469 0.661 1 98.62 59 LEU B N 1
ATOM 1404 C CA . LEU B 1 59 ? -7.41 18.078 1.116 1 98.62 59 LEU B CA 1
ATOM 1405 C C . LEU B 1 59 ? -6.402 18.188 -0.025 1 98.62 59 LEU B C 1
ATOM 1407 O O . LEU B 1 59 ? -6.508 17.453 -1.018 1 98.62 59 LEU B O 1
ATOM 1411 N N . ARG B 1 60 ? -5.426 19.094 0.181 1 98.31 60 ARG B N 1
ATOM 1412 C CA . ARG B 1 60 ? -4.34 19.188 -0.789 1 98.31 60 ARG B CA 1
ATOM 1413 C C . ARG B 1 60 ? -3.574 17.875 -0.887 1 98.31 60 ARG B C 1
ATOM 1415 O O . ARG B 1 60 ? -3.18 17.312 0.132 1 98.31 60 ARG B O 1
ATOM 1422 N N . GLY B 1 61 ? -3.416 17.391 -2.096 1 98.62 61 GLY B N 1
ATOM 1423 C CA . GLY B 1 61 ? -2.721 16.141 -2.301 1 98.62 61 GLY B CA 1
ATOM 1424 C C . GLY B 1 61 ? -1.212 16.281 -2.336 1 98.62 61 GLY B C 1
ATOM 1425 O O . GLY B 1 61 ? -0.691 17.266 -2.871 1 98.62 61 GLY B O 1
ATOM 1426 N N . ALA B 1 62 ? -0.561 15.297 -1.817 1 98.69 62 ALA B N 1
ATOM 1427 C CA . ALA B 1 62 ? 0.889 15.203 -1.968 1 98.69 62 ALA B CA 1
ATOM 1428 C C . ALA B 1 62 ? 1.261 14.57 -3.309 1 98.69 62 ALA B C 1
ATOM 1430 O O . ALA B 1 62 ? 0.418 13.961 -3.969 1 98.69 62 ALA B O 1
ATOM 1431 N N . GLN B 1 63 ? 2.539 14.82 -3.717 1 98.69 63 GLN B N 1
ATOM 1432 C CA . GLN B 1 63 ? 3.039 14.125 -4.902 1 98.69 63 GLN B CA 1
ATOM 1433 C C . GLN B 1 63 ? 2.998 12.617 -4.719 1 98.69 63 GLN B C 1
ATOM 1435 O O . GLN B 1 63 ? 3.24 12.109 -3.619 1 98.69 63 GLN B O 1
ATOM 1440 N N . GLN B 1 64 ? 2.678 11.883 -5.773 1 98.75 64 GLN B N 1
ATOM 1441 C CA . GLN B 1 64 ? 2.455 10.445 -5.723 1 98.75 64 GLN B CA 1
ATOM 1442 C C . GLN B 1 64 ? 3.482 9.695 -6.57 1 98.75 64 GLN B C 1
ATOM 1444 O O . GLN B 1 64 ? 3.242 9.43 -7.75 1 98.75 64 GLN B O 1
ATOM 1449 N N . PRO B 1 65 ? 4.621 9.375 -5.945 1 98.69 65 PRO B N 1
ATOM 1450 C CA . PRO B 1 65 ? 5.535 8.523 -6.711 1 98.69 65 PRO B CA 1
ATOM 1451 C C . PRO B 1 65 ? 4.906 7.188 -7.109 1 98.69 65 PRO B C 1
ATOM 1453 O O . PRO B 1 65 ? 4.094 6.637 -6.363 1 98.69 65 PRO B O 1
ATOM 1456 N N . THR B 1 66 ? 5.309 6.668 -8.273 1 98.06 66 THR B N 1
ATOM 1457 C CA . THR B 1 66 ? 4.914 5.32 -8.672 1 98.06 66 THR B CA 1
ATOM 1458 C C . THR B 1 66 ? 5.617 4.277 -7.809 1 98.06 66 THR B C 1
ATOM 1460 O O . THR B 1 66 ? 6.598 4.582 -7.125 1 98.06 66 THR B O 1
ATOM 1463 N N . VAL B 1 67 ? 5.098 3.074 -7.871 1 98.19 67 VAL B N 1
ATOM 1464 C CA . VAL B 1 67 ? 5.73 2 -7.109 1 98.19 67 VAL B CA 1
ATOM 1465 C C . VAL B 1 67 ? 7.172 1.82 -7.574 1 98.19 67 VAL B C 1
ATOM 1467 O O . VAL B 1 67 ? 8.07 1.617 -6.758 1 98.19 67 VAL B O 1
ATOM 1470 N N . SER B 1 68 ? 7.391 1.896 -8.883 1 97.69 68 SER B N 1
ATOM 1471 C CA . SER B 1 68 ? 8.742 1.771 -9.414 1 97.69 68 SER B CA 1
ATOM 1472 C C . SER B 1 68 ? 9.648 2.873 -8.875 1 97.69 68 SER B C 1
ATOM 1474 O O . SER B 1 68 ? 10.82 2.631 -8.578 1 97.69 68 SER B O 1
ATOM 1476 N N . GLU B 1 69 ? 9.18 4.086 -8.781 1 98.5 69 GLU B N 1
ATOM 1477 C CA . GLU B 1 69 ? 9.953 5.191 -8.219 1 98.5 69 GLU B CA 1
ATOM 1478 C C . GLU B 1 69 ? 10.242 4.961 -6.742 1 98.5 69 GLU B C 1
ATOM 1480 O O . GLU B 1 69 ? 11.32 5.32 -6.254 1 98.5 69 GLU B O 1
ATOM 1485 N N . VAL B 1 70 ? 9.297 4.406 -6.027 1 98.69 70 VAL B N 1
ATOM 1486 C CA . VAL B 1 70 ? 9.5 4.105 -4.613 1 98.69 70 VAL B CA 1
ATOM 1487 C C . VAL B 1 70 ? 10.586 3.045 -4.461 1 98.69 70 VAL B C 1
ATOM 1489 O O . VAL B 1 70 ? 11.445 3.148 -3.586 1 98.69 70 VAL B O 1
ATOM 1492 N N . ILE B 1 71 ? 10.523 2.041 -5.332 1 98.31 71 ILE B N 1
ATOM 1493 C CA . ILE B 1 71 ? 11.539 0.994 -5.293 1 98.31 71 ILE B CA 1
ATOM 1494 C C . ILE B 1 71 ? 12.906 1.596 -5.582 1 98.31 71 ILE B C 1
ATOM 1496 O O . ILE B 1 71 ? 13.891 1.279 -4.902 1 98.31 71 ILE B O 1
ATOM 1500 N N . ALA B 1 72 ? 12.977 2.447 -6.547 1 97.94 72 ALA B N 1
ATOM 1501 C CA . ALA B 1 72 ? 14.227 3.137 -6.848 1 97.94 72 ALA B CA 1
ATOM 1502 C C . ALA B 1 72 ? 14.703 3.959 -5.652 1 97.94 72 ALA B C 1
ATOM 1504 O O . ALA B 1 72 ? 15.891 3.969 -5.328 1 97.94 72 ALA B O 1
ATOM 1505 N N . PHE B 1 73 ? 13.812 4.625 -5.066 1 98.31 73 PHE B N 1
ATOM 1506 C CA . PHE B 1 73 ? 14.078 5.422 -3.875 1 98.31 73 PHE B CA 1
ATOM 1507 C C . PHE B 1 73 ? 14.656 4.559 -2.76 1 98.31 73 PHE B C 1
ATOM 1509 O O . PHE B 1 73 ? 15.648 4.922 -2.135 1 98.31 73 PHE B O 1
ATOM 1516 N N . LEU B 1 74 ? 14.039 3.395 -2.506 1 96.62 74 LEU B N 1
ATOM 1517 C CA . LEU B 1 74 ? 14.5 2.424 -1.52 1 96.62 74 LEU B CA 1
ATOM 1518 C C . LEU B 1 74 ? 15.93 1.987 -1.811 1 96.62 74 LEU B C 1
ATOM 1520 O O . LEU B 1 74 ? 16.75 1.894 -0.897 1 96.62 74 LEU B O 1
ATOM 1524 N N . ASN B 1 75 ? 16.141 1.716 -3.037 1 96.81 75 ASN B N 1
ATOM 1525 C CA . ASN B 1 75 ? 17.453 1.235 -3.445 1 96.81 75 ASN B CA 1
ATOM 1526 C C . ASN B 1 75 ? 18.516 2.314 -3.287 1 96.81 75 ASN B C 1
ATOM 1528 O O . ASN B 1 75 ? 19.594 2.055 -2.752 1 96.81 75 ASN B O 1
ATOM 1532 N N . THR B 1 76 ? 18.203 3.445 -3.711 1 97.31 76 THR B N 1
ATOM 1533 C CA . THR B 1 76 ? 19.141 4.559 -3.689 1 97.31 76 THR B CA 1
ATOM 1534 C C . THR B 1 76 ? 19.562 4.883 -2.258 1 97.31 76 THR B C 1
ATOM 1536 O O . THR B 1 76 ? 20.75 5.129 -1.992 1 97.31 76 THR B O 1
ATOM 1539 N N . HIS B 1 77 ? 18.641 4.812 -1.341 1 97.62 77 HIS B N 1
ATOM 1540 C CA . HIS B 1 77 ? 18.906 5.25 0.025 1 97.62 77 HIS B CA 1
ATOM 1541 C C . HIS B 1 77 ? 19.109 4.059 0.957 1 97.62 77 HIS B C 1
ATOM 1543 O O . HIS B 1 77 ? 19.266 4.23 2.168 1 97.62 77 HIS B O 1
ATOM 1549 N N . LYS B 1 78 ? 19.094 2.836 0.387 1 97.12 78 LYS B N 1
ATOM 1550 C CA . LYS B 1 78 ? 19.328 1.604 1.138 1 97.12 78 LYS B CA 1
ATOM 1551 C C . LYS B 1 78 ? 18.375 1.51 2.334 1 97.12 78 LYS B C 1
ATOM 1553 O O . LYS B 1 78 ? 18.828 1.295 3.465 1 97.12 78 LYS B O 1
ATOM 1558 N N . LEU B 1 79 ? 17.141 1.659 2.043 1 97.94 79 LEU B N 1
ATOM 1559 C CA . LEU B 1 79 ? 16.141 1.745 3.098 1 97.94 79 LEU B CA 1
ATOM 1560 C C . LEU B 1 79 ? 15.391 0.424 3.244 1 97.94 79 LEU B C 1
ATOM 1562 O O . LEU B 1 79 ? 14.289 0.386 3.803 1 97.94 79 LEU B O 1
ATOM 1566 N N . TYR B 1 80 ? 15.883 -0.688 2.697 1 97.69 80 TYR B N 1
ATOM 1567 C CA . TYR B 1 80 ? 15.25 -1.999 2.809 1 97.69 80 TYR B CA 1
ATOM 1568 C C . TYR B 1 80 ? 15.711 -2.717 4.074 1 97.69 80 TYR B C 1
ATOM 1570 O O . TYR B 1 80 ? 16.797 -2.439 4.594 1 97.69 80 TYR B O 1
ATOM 1578 N N . GLY B 1 81 ? 14.82 -3.584 4.582 1 97.62 81 GLY B N 1
ATOM 1579 C CA . GLY B 1 81 ? 15.156 -4.371 5.758 1 97.62 81 GLY B CA 1
ATOM 1580 C C . GLY B 1 81 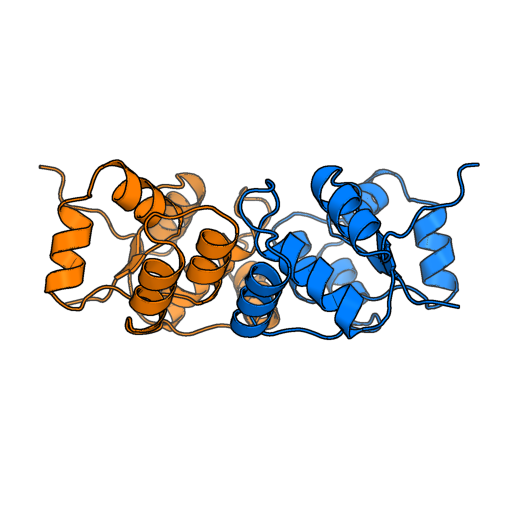? 15.07 -3.582 7.051 1 97.62 81 GLY B C 1
ATOM 1581 O O . GLY B 1 81 ? 15.633 -3.99 8.07 1 97.62 81 GLY B O 1
ATOM 1582 N N . LEU B 1 82 ? 14.32 -2.486 7.07 1 97.56 82 LEU B N 1
ATOM 1583 C CA . LEU B 1 82 ? 14.312 -1.603 8.234 1 97.56 82 LEU B CA 1
ATOM 1584 C C . LEU B 1 82 ? 12.992 -1.703 8.984 1 97.56 82 LEU B C 1
ATOM 1586 O O . LEU B 1 82 ? 12.766 -0.976 9.953 1 97.56 82 LEU B O 1
ATOM 1590 N N . GLY B 1 83 ? 12.031 -2.529 8.508 1 97.19 83 GLY B N 1
ATOM 1591 C CA . GLY B 1 83 ? 10.789 -2.773 9.227 1 97.19 83 GLY B CA 1
ATOM 1592 C C . GLY B 1 83 ? 9.664 -1.854 8.789 1 97.19 83 GLY B C 1
ATOM 1593 O O . GLY B 1 83 ? 8.617 -1.788 9.445 1 97.19 83 GLY B O 1
ATOM 1594 N N . CYS B 1 84 ? 9.844 -1.09 7.781 1 98.12 84 CYS B N 1
ATOM 1595 C CA . CYS B 1 84 ? 8.789 -0.262 7.211 1 98.12 84 CYS B CA 1
ATOM 1596 C C . CYS B 1 84 ? 8.258 -0.872 5.922 1 98.12 84 CYS B C 1
ATOM 1598 O O . CYS B 1 84 ? 9.023 -1.406 5.117 1 98.12 84 CYS B O 1
ATOM 1600 N N . GLY B 1 85 ? 6.969 -0.787 5.711 1 98.19 85 GLY B N 1
ATOM 1601 C CA . GLY B 1 85 ? 6.332 -1.392 4.551 1 98.19 85 GLY B CA 1
ATOM 1602 C C . GLY B 1 85 ? 6.227 -0.449 3.367 1 98.19 85 GLY B C 1
ATOM 1603 O O . GLY B 1 85 ? 6.711 0.682 3.422 1 98.19 85 GLY B O 1
ATOM 1604 N N . LEU B 1 86 ? 5.531 -0.965 2.398 1 98.75 86 LEU B N 1
ATOM 1605 C CA . LEU B 1 86 ? 5.441 -0.263 1.122 1 98.75 86 LEU B CA 1
ATOM 1606 C C . LEU B 1 86 ? 4.75 1.086 1.292 1 98.75 86 LEU B C 1
ATOM 1608 O O . LEU B 1 86 ? 5.219 2.1 0.767 1 98.75 86 LEU B O 1
ATOM 1612 N N . VAL B 1 87 ? 3.639 1.141 2.01 1 98.75 87 VAL B N 1
ATOM 1613 C CA . VAL B 1 87 ? 2.895 2.387 2.168 1 98.75 87 VAL B CA 1
ATOM 1614 C C . VAL B 1 87 ? 3.742 3.398 2.938 1 98.75 87 VAL B C 1
ATOM 1616 O O . VAL B 1 87 ? 3.811 4.57 2.562 1 98.75 87 VAL B O 1
ATOM 1619 N N . ASP B 1 88 ? 4.434 2.939 3.963 1 98.75 88 ASP B N 1
ATOM 1620 C CA . ASP B 1 88 ? 5.34 3.805 4.711 1 98.75 88 ASP B CA 1
ATOM 1621 C C . ASP B 1 88 ? 6.406 4.406 3.795 1 98.75 88 ASP B C 1
ATOM 1623 O O . ASP B 1 88 ? 6.629 5.621 3.809 1 98.75 88 ASP B O 1
ATOM 1627 N N . MET B 1 89 ? 7.043 3.588 3.031 1 98.81 89 MET B N 1
ATOM 1628 C CA . MET B 1 89 ? 8.109 4.043 2.141 1 98.81 89 MET B CA 1
ATOM 1629 C C . MET B 1 89 ? 7.562 4.984 1.075 1 98.81 89 MET B C 1
ATOM 1631 O O . MET B 1 89 ? 8.25 5.918 0.654 1 98.81 89 MET B O 1
ATOM 1635 N N . THR B 1 90 ? 6.387 4.723 0.629 1 98.94 90 THR B N 1
ATOM 1636 C CA . THR B 1 90 ? 5.734 5.609 -0.328 1 98.94 90 THR B CA 1
ATOM 1637 C C . THR B 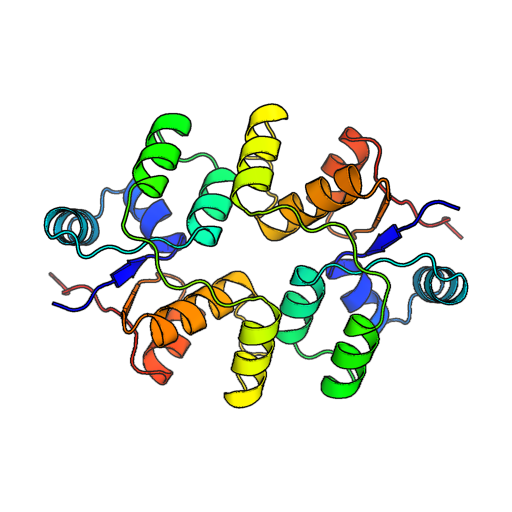1 90 ? 5.512 6.992 0.279 1 98.94 90 THR B C 1
ATOM 1639 O O . THR B 1 90 ? 5.766 8.008 -0.369 1 98.94 90 THR B O 1
ATOM 1642 N N . LEU B 1 91 ? 5.039 6.992 1.502 1 98.94 91 LEU B N 1
ATOM 1643 C CA . LEU B 1 91 ? 4.797 8.266 2.172 1 98.94 91 LEU B CA 1
ATOM 1644 C C . LEU B 1 91 ? 6.102 9.023 2.391 1 98.94 91 LEU B C 1
ATOM 1646 O O . LEU B 1 91 ? 6.145 10.25 2.254 1 98.94 91 LEU B O 1
ATOM 1650 N N . LEU B 1 92 ? 7.145 8.312 2.746 1 98.88 92 LEU B N 1
ATOM 1651 C CA . LEU B 1 92 ? 8.453 8.945 2.924 1 98.88 92 LEU B CA 1
ATOM 1652 C C . LEU B 1 92 ? 8.938 9.562 1.62 1 98.88 92 LEU B C 1
ATOM 1654 O O . LEU B 1 92 ? 9.32 10.734 1.592 1 98.88 92 LEU B O 1
ATOM 1658 N N . ALA B 1 93 ? 8.891 8.797 0.554 1 98.88 93 ALA B N 1
ATOM 1659 C CA . ALA B 1 93 ? 9.281 9.312 -0.759 1 98.88 93 ALA B CA 1
ATOM 1660 C C . ALA B 1 93 ? 8.398 10.484 -1.17 1 98.88 93 ALA B C 1
ATOM 1662 O O . ALA B 1 93 ? 8.891 11.469 -1.725 1 98.88 93 ALA B O 1
ATOM 1663 N N . SER B 1 94 ? 7.109 10.383 -0.926 1 98.94 94 SER B N 1
ATOM 1664 C CA . SER B 1 94 ? 6.148 11.43 -1.251 1 98.94 94 SER B CA 1
ATOM 1665 C C . SER B 1 94 ? 6.488 12.734 -0.533 1 98.94 94 SER B C 1
ATOM 1667 O O . SER B 1 94 ? 6.426 13.812 -1.128 1 98.94 94 SER B O 1
ATOM 1669 N N . ALA B 1 95 ? 6.809 12.602 0.747 1 98.88 95 ALA B N 1
ATOM 1670 C CA . ALA B 1 95 ? 7.176 13.789 1.515 1 98.88 95 ALA B CA 1
ATOM 1671 C C . ALA B 1 95 ? 8.398 14.484 0.91 1 98.88 95 ALA B C 1
ATOM 1673 O O . ALA B 1 95 ? 8.406 15.703 0.741 1 98.88 95 ALA B O 1
ATOM 1674 N N . LEU B 1 96 ? 9.367 13.742 0.558 1 98.56 96 LEU B N 1
ATOM 1675 C CA . LEU B 1 96 ? 10.586 14.289 -0.035 1 98.56 96 LEU B CA 1
ATOM 1676 C C . LEU B 1 96 ? 10.281 14.953 -1.374 1 98.56 96 LEU B C 1
ATOM 1678 O O . LEU B 1 96 ? 10.742 16.062 -1.636 1 98.56 96 LEU B O 1
ATOM 1682 N N . LEU B 1 97 ? 9.523 14.305 -2.172 1 98.31 97 LEU B N 1
ATOM 1683 C CA . LEU B 1 97 ? 9.195 14.812 -3.498 1 98.31 97 LEU B CA 1
ATOM 1684 C C . LEU B 1 97 ? 8.367 16.094 -3.398 1 98.31 97 LEU B C 1
ATOM 1686 O O . LEU B 1 97 ? 8.492 16.984 -4.234 1 98.31 97 LEU B O 1
ATOM 1690 N N . SER B 1 98 ? 7.5 16.125 -2.398 1 98.44 98 SER B N 1
ATOM 1691 C CA . SER B 1 98 ? 6.566 17.234 -2.244 1 98.44 98 SER B CA 1
ATOM 1692 C C . SER B 1 98 ? 7.207 18.391 -1.486 1 98.44 98 SER B C 1
ATOM 1694 O O . SER B 1 98 ? 6.652 19.484 -1.438 1 98.44 98 SER B O 1
ATOM 1696 N N . GLY B 1 99 ? 8.359 18.141 -0.903 1 98.06 99 GLY B N 1
ATOM 1697 C CA . GLY B 1 99 ? 8.961 19.156 -0.053 1 98.06 99 GLY B CA 1
ATOM 1698 C C . GLY B 1 99 ? 8.148 19.438 1.197 1 98.06 99 GLY B C 1
ATOM 1699 O O . GLY B 1 99 ? 7.996 20.594 1.59 1 98.06 99 GLY B O 1
ATOM 1700 N N . THR B 1 100 ? 7.578 18.438 1.766 1 98.69 100 THR B N 1
ATOM 1701 C CA . THR B 1 100 ? 6.77 18.578 2.971 1 98.69 100 THR B CA 1
ATOM 1702 C C . THR B 1 100 ? 7.348 17.734 4.109 1 98.69 100 THR B C 1
ATOM 1704 O O . THR B 1 100 ? 8.203 16.875 3.883 1 98.69 100 THR B O 1
ATOM 1707 N N . ALA B 1 101 ? 6.961 18.016 5.316 1 98.88 101 ALA B N 1
ATOM 1708 C CA . ALA B 1 101 ? 7.258 17.141 6.449 1 98.88 101 ALA B CA 1
ATOM 1709 C C . ALA B 1 101 ? 6.293 15.961 6.5 1 98.88 101 ALA B C 1
ATOM 1711 O O . ALA B 1 101 ? 5.234 15.984 5.871 1 98.88 101 ALA B O 1
ATOM 1712 N N . LEU B 1 102 ? 6.758 14.938 7.168 1 98.94 102 LEU B N 1
ATOM 1713 C CA . LEU B 1 102 ? 5.945 13.742 7.375 1 98.94 102 LEU B CA 1
ATOM 1714 C C . LEU B 1 102 ? 5.629 13.547 8.852 1 98.94 102 LEU B C 1
ATOM 1716 O O . LEU B 1 102 ? 6.543 13.461 9.68 1 98.94 102 LEU B O 1
ATOM 1720 N N . TRP B 1 103 ? 4.324 13.539 9.203 1 98.94 103 TRP B N 1
ATOM 1721 C CA . TRP B 1 103 ? 3.896 13.273 10.578 1 98.94 103 TRP B CA 1
ATOM 1722 C C . TRP B 1 103 ? 3.354 11.859 10.711 1 98.94 103 TRP B C 1
ATOM 1724 O O . TRP B 1 103 ? 2.396 11.484 10.031 1 98.94 103 TRP B O 1
ATOM 1734 N N . THR B 1 104 ? 3.986 11.062 11.531 1 98.88 104 THR B N 1
ATOM 1735 C CA . THR B 1 104 ? 3.592 9.68 11.789 1 98.88 104 THR B CA 1
ATOM 1736 C C . THR B 1 104 ? 3.77 9.328 13.266 1 98.88 104 THR B C 1
ATOM 1738 O O . THR B 1 104 ? 4.613 9.914 13.945 1 98.88 104 THR B O 1
ATOM 1741 N N . LEU B 1 105 ? 2.955 8.438 13.719 1 98.44 105 LEU B N 1
ATOM 1742 C CA . LEU B 1 105 ? 3.121 7.926 15.078 1 98.44 105 LEU B CA 1
ATOM 1743 C C . LEU B 1 105 ? 3.824 6.574 15.07 1 98.44 105 LEU B C 1
ATOM 1745 O O . LEU B 1 105 ? 4.102 6.008 16.125 1 98.44 105 LEU B O 1
ATOM 1749 N N . ASP B 1 106 ? 4.066 6.012 13.859 1 98.44 106 ASP B N 1
ATOM 1750 C CA . ASP B 1 106 ? 4.906 4.824 13.742 1 98.44 106 ASP B CA 1
ATOM 1751 C C . ASP B 1 106 ? 6.371 5.16 14.023 1 98.44 106 ASP B C 1
ATOM 1753 O O . ASP B 1 106 ? 6.996 5.902 13.266 1 98.44 106 ASP B O 1
ATOM 1757 N N . LYS B 1 107 ? 6.934 4.547 15.016 1 98.19 107 LYS B N 1
ATOM 1758 C CA . LYS B 1 107 ? 8.273 4.906 15.477 1 98.19 107 LYS B CA 1
ATOM 1759 C C . LYS B 1 107 ? 9.328 4.574 14.43 1 98.19 107 LYS B C 1
ATOM 1761 O O . LYS B 1 107 ? 10.328 5.281 14.305 1 98.19 107 LYS B O 1
ATOM 1766 N N . ARG B 1 108 ? 9.242 3.504 13.75 1 98.31 108 ARG B N 1
ATOM 1767 C CA . ARG B 1 108 ? 10.211 3.135 12.727 1 98.31 108 ARG B CA 1
ATOM 1768 C C . ARG B 1 108 ? 10.188 4.121 11.562 1 98.31 108 ARG B C 1
ATOM 1770 O O . ARG B 1 108 ? 11.234 4.559 11.094 1 98.31 108 ARG B O 1
ATOM 1777 N N . LEU B 1 109 ? 8.945 4.445 11.141 1 98.75 109 LEU B N 1
ATOM 1778 C CA . LEU B 1 109 ? 8.812 5.418 10.062 1 98.75 109 LEU B CA 1
ATOM 1779 C C . LEU B 1 109 ? 9.297 6.793 10.508 1 98.75 109 LEU B C 1
ATOM 1781 O O . LEU B 1 109 ? 9.922 7.516 9.719 1 98.75 109 LEU B O 1
ATOM 1785 N N . GLU B 1 110 ? 9.008 7.168 11.703 1 98.75 110 GLU B N 1
ATOM 1786 C CA . GLU B 1 110 ? 9.461 8.453 12.227 1 98.75 110 GLU B CA 1
ATOM 1787 C C . GLU B 1 110 ? 10.984 8.539 12.234 1 98.75 110 GLU B C 1
ATOM 1789 O O . GLU B 1 110 ? 11.547 9.586 11.898 1 98.75 110 GLU B O 1
ATOM 1794 N N . ARG B 1 111 ? 11.609 7.477 12.625 1 98.31 111 ARG B N 1
ATOM 1795 C CA . ARG B 1 111 ? 13.062 7.449 12.625 1 98.31 111 ARG B CA 1
ATOM 1796 C C . ARG B 1 111 ? 13.625 7.648 11.219 1 98.31 111 ARG B C 1
ATOM 1798 O O . ARG B 1 111 ? 14.594 8.383 11.031 1 98.31 111 ARG B O 1
ATOM 1805 N N . LEU B 1 112 ? 13.062 7.016 10.266 1 98.5 112 LEU B N 1
ATOM 1806 C CA . LEU B 1 112 ? 13.5 7.164 8.883 1 98.5 112 LEU B CA 1
ATOM 1807 C C . LEU B 1 112 ? 13.258 8.578 8.383 1 98.5 112 LEU B C 1
ATOM 1809 O O . LEU B 1 112 ? 14.094 9.156 7.688 1 98.5 112 LEU B O 1
ATOM 1813 N N . ALA B 1 113 ? 12.07 9.125 8.68 1 98.75 113 ALA B N 1
ATOM 1814 C CA . ALA B 1 113 ? 11.758 10.5 8.297 1 98.75 113 ALA B CA 1
ATOM 1815 C C . ALA B 1 113 ? 12.766 11.477 8.898 1 98.75 113 ALA B C 1
ATOM 1817 O O . ALA B 1 113 ? 13.164 12.445 8.25 1 98.75 113 ALA B O 1
ATOM 1818 N N . SER B 1 114 ? 13.109 11.219 10.148 1 98.56 114 SER B N 1
ATOM 1819 C CA . SER B 1 114 ? 14.109 12.047 10.812 1 98.56 114 SER B CA 1
ATOM 1820 C C . SER B 1 114 ? 15.461 11.953 10.125 1 98.56 114 SER B C 1
ATOM 1822 O O . SER B 1 114 ? 16.109 12.969 9.875 1 98.56 114 SER B O 1
ATOM 1824 N N . ARG B 1 115 ? 15.859 10.727 9.875 1 97.69 115 ARG B N 1
ATOM 1825 C CA . ARG B 1 115 ? 17.109 10.484 9.164 1 97.69 115 ARG B CA 1
ATOM 1826 C C . ARG B 1 115 ? 17.141 11.242 7.84 1 97.69 115 ARG B C 1
ATOM 1828 O O . ARG B 1 115 ? 18.203 11.734 7.43 1 97.69 115 ARG B O 1
ATOM 1835 N N . MET B 1 116 ? 16.031 11.406 7.227 1 97.88 116 MET B N 1
ATOM 1836 C CA . MET B 1 116 ? 15.961 12.039 5.914 1 97.88 116 MET B CA 1
ATOM 1837 C C . MET B 1 116 ? 15.586 13.516 6.039 1 97.88 116 MET B C 1
ATOM 1839 O O . MET B 1 116 ? 15.352 14.188 5.035 1 97.88 116 MET B O 1
ATOM 1843 N N . ALA B 1 117 ? 15.367 14.055 7.25 1 97.94 117 ALA B N 1
ATOM 1844 C CA . ALA B 1 117 ? 15.164 15.461 7.586 1 97.94 117 ALA B CA 1
ATOM 1845 C C . ALA B 1 117 ? 13.797 15.938 7.109 1 97.94 117 ALA B C 1
ATOM 1847 O O . ALA B 1 117 ? 13.648 17.078 6.676 1 97.94 117 ALA B O 1
ATOM 1848 N N . VAL B 1 118 ? 12.836 15.055 7.223 1 98.5 118 VAL B N 1
ATOM 1849 C CA . VAL B 1 118 ? 11.492 15.477 6.82 1 98.5 118 VAL B CA 1
ATOM 1850 C C . VAL B 1 118 ? 10.492 15.133 7.922 1 98.5 118 VAL B C 1
ATOM 1852 O O . VAL B 1 118 ? 9.281 15.133 7.688 1 98.5 118 VAL B O 1
ATOM 1855 N N . SER B 1 119 ? 10.953 14.789 9.07 1 98.69 119 SER B N 1
ATOM 1856 C CA . SER B 1 119 ? 10.055 14.445 10.164 1 98.69 119 SER B CA 1
ATOM 1857 C C . SER B 1 119 ? 9.336 15.672 10.703 1 98.69 119 SER B C 1
ATOM 1859 O O . SER B 1 119 ? 9.945 16.734 10.867 1 98.69 119 SER B O 1
ATOM 1861 N N . TYR B 1 120 ? 8.062 15.562 10.836 1 98.56 120 TYR B N 1
ATOM 1862 C CA . TYR B 1 120 ? 7.305 16.578 11.555 1 98.56 120 TYR B CA 1
ATOM 1863 C C . TYR B 1 120 ? 7.211 16.25 13.039 1 98.56 120 TYR B C 1
ATOM 1865 O O . TYR B 1 120 ? 6.789 15.148 13.406 1 98.56 120 TYR B O 1
ATOM 1873 N N . GLN B 1 121 ? 7.523 17.125 13.883 1 93.81 121 GLN B N 1
ATOM 1874 C CA . GLN B 1 121 ? 7.41 17 15.336 1 93.81 121 GLN B CA 1
ATOM 1875 C C . GLN B 1 121 ? 6.445 18.047 15.906 1 93.81 121 GLN B C 1
ATOM 1877 O O . GLN B 1 121 ? 6.758 19.234 15.938 1 93.81 121 GLN B O 1
ATOM 1882 N N . PRO B 1 122 ? 5.281 17.484 16.375 1 92.75 122 PRO B N 1
ATOM 1883 C CA . PRO B 1 122 ? 4.359 18.438 16.984 1 92.75 122 PRO B CA 1
ATOM 1884 C C . PRO B 1 122 ? 4.949 19.109 18.219 1 92.75 122 PRO B C 1
ATOM 1886 O O . PRO B 1 122 ? 5.766 18.516 18.922 1 92.75 122 PRO B O 1
ATOM 1889 N N . PRO B 1 123 ? 4.531 20.391 18.406 1 87.56 123 PRO B N 1
ATOM 1890 C CA . PRO B 1 123 ? 4.996 21.047 19.625 1 87.56 123 PRO B CA 1
ATOM 1891 C C . PRO B 1 123 ? 4.551 20.344 20.906 1 87.56 123 PRO B C 1
ATOM 1893 O O . PRO B 1 123 ? 3.457 19.766 20.938 1 87.56 123 PRO B O 1
ATOM 1896 N N . THR B 1 124 ? 5.551 19.906 21.828 1 74.81 124 THR B N 1
ATOM 1897 C CA . THR B 1 124 ? 5.238 19.312 23.109 1 74.81 124 THR B CA 1
ATOM 1898 C C . THR B 1 124 ? 4.586 20.328 24.047 1 74.81 124 THR B C 1
ATOM 1900 O O . THR B 1 124 ? 5.137 21.406 24.281 1 74.81 124 THR B O 1
ATOM 1903 N N . HIS B 1 125 ? 3.277 20.359 24.203 1 56.78 125 HIS B N 1
ATOM 1904 C CA . HIS B 1 125 ? 2.727 21.219 25.25 1 56.78 125 HIS B CA 1
ATOM 1905 C C . HIS B 1 125 ? 2.732 20.516 26.609 1 56.78 125 HIS B C 1
ATOM 1907 O O . HIS B 1 125 ? 2.666 19.281 26.672 1 56.78 125 HIS B O 1
#

pLDDT: mean 97.41, std 4.52, range [56.47, 98.94]